Protein AF-A0A7J7IZM5-F1 (afdb_monomer)

pLDDT: mean 84.72, std 16.2, range [34.38, 98.75]

Sequence (316 aa):
MQIFRLFSFLLIIANLTQSYVTIYGSWEHVTYRLGGEKTKVIISASLGGTSKPPAVACRPARGCYNSTDMECIRKAGCSSPDDERYCKTNNKYEEVNTDLLASEFGERLTQKFGGDADYSPHIIICHLHKSKVNVDSDLANAAFGKERAAVAWREYHKFIDMAKAYSVGNNSNVLYIDLHGQSATEYSLVGVNLFTKGPSIIEKATLPDRLAQYSSIMQLHLDSGVPMEELVRGNTSIGGLMEPDFLMFPAPGRKLLEELSYPYHFSSYSLRRHSGWRVNGMKVSVANSIRANTVLMTQFADKLAEAVKFWVDNYL

Solvent-accessible surface area (backbone atoms only — not comparable to full-atom values): 16734 Å² total; per-residue (Å²): 140,84,84,82,80,81,81,78,81,78,79,78,79,75,82,71,78,82,82,70,58,67,49,69,36,77,93,59,35,17,42,32,35,58,39,24,91,68,22,45,42,38,40,31,14,52,37,17,21,78,46,76,57,82,89,44,65,61,51,61,66,38,23,12,23,34,72,88,80,74,37,71,44,45,46,77,80,63,54,88,84,30,37,48,86,76,25,72,48,86,59,79,77,67,17,57,44,23,46,56,45,51,51,49,25,37,53,34,33,13,48,75,58,77,58,39,62,40,47,20,38,24,39,39,37,32,36,37,16,54,38,34,28,33,54,57,37,58,66,52,75,16,16,38,83,35,64,65,27,42,49,41,40,51,44,48,54,47,48,52,52,50,49,48,53,59,38,42,70,70,80,38,49,30,42,36,38,42,36,35,39,34,71,90,51,84,51,22,38,55,14,54,43,62,82,58,96,69,80,55,76,80,74,42,95,67,53,60,55,86,51,31,83,39,30,20,42,28,52,41,34,69,72,47,68,52,51,44,42,37,61,54,30,18,70,83,3,60,21,25,58,37,40,90,83,40,61,43,33,42,18,60,95,54,68,82,56,84,79,63,85,58,98,74,75,41,60,52,45,51,50,65,71,67,26,45,92,50,22,26,20,38,35,41,30,39,14,42,80,35,49,75,29,72,69,50,33,50,54,50,20,42,48,50,19,51,36,49,49,50,44,52,75,69,40,89

Nearest PDB structures (foldseek):
  2bco-assembly2_B  TM=4.784E-01  e=1.960E-02  Vibrio parahaemolyticus
  1yw6-assembly1_A  TM=4.857E-01  e=2.081E-02  Escherichia coli
  2bco-assembly1_A  TM=4.834E-01  e=2.491E-02  Vibrio parahaemolyticus
  2ha7-assembly1_B  TM=3.295E-01  e=4.572E+00  Mus musculus
  3ujh-assembly1_B  TM=2.488E-01  e=7.840E+00  Toxoplasma gondii

Secondary structure (DSSP, 8-state):
---------------------EEE-GGGSEEEEPPPTT--EEEEESS---B--TTSPPPPSB-EEETTTTEEE--SS--TT-BTTT-B-------TTHHHHHHHHHHHHHHHTTT-GGGPPEEEEE-B-TTT--SSS-HHHHHTT-HHHHHHHHHHHHHHHHHHHHHHHTT--EEEEEEEEE-S-SSEEEE--B-SSSS-GGG-S---GGGGGGBTTHHHHHHH---HHHHHHSTTSHHHHHTTTS-EES-TT----TT-----SS--HHHHHH-BTTEEEEEEEEEHHHHT-HHHHHHHHHHHHHHHHHHHHHH-

Mean predicted aligned error: 8.17 Å

Foldseek 3Di:
DDDDDDDDDPPPPPPPVDDWDWDAFVVSQKIKTAAALQAQEAEEALAAAPDDDPLQDFQDQFFWQDPVVRDTQLAPDYDPPTDRPPGGDDLPWHQHLLLVLQVLLQCLLCVVVVVDRNHRYIYMYRNDRQRRARLLDPLCSGRNPGVVSSRSSVVRLVSLVVRCCSNVVVVAFHEYEHETAGAPDQAKEKAKDFQDPDAGPQPDPDQAQVSLCRILQVVLCVQLVDGPCCCHANCLHLQNLLVVPGHYPRYPPDRPDPVCVDSDDNDTSSSVVNGDDSYRYMYIYHYPVQSVDPVSSNVSSNSSSVSVVSCVVRRD

Structure (mmCIF, N/CA/C/O backbone):
data_AF-A0A7J7IZM5-F1
#
_entry.id   AF-A0A7J7IZM5-F1
#
loop_
_atom_site.group_PDB
_atom_site.id
_atom_site.type_symbol
_atom_site.label_atom_id
_atom_site.label_alt_id
_atom_site.label_comp_id
_atom_site.label_asym_id
_atom_site.label_entity_id
_atom_site.label_seq_id
_atom_site.pdbx_PDB_ins_code
_atom_site.Cartn_x
_atom_site.Cartn_y
_atom_site.Cartn_z
_atom_site.occupancy
_atom_site.B_iso_or_equiv
_atom_site.auth_seq_id
_atom_site.auth_comp_id
_atom_site.auth_asym_id
_atom_site.auth_atom_id
_atom_site.pdbx_PDB_model_num
ATOM 1 N N . MET A 1 1 ? 13.772 -26.872 62.247 1.00 37.75 1 MET A N 1
ATOM 2 C CA . MET A 1 1 ? 14.586 -26.513 61.067 1.00 37.75 1 MET A CA 1
ATOM 3 C C . MET A 1 1 ? 13.844 -27.008 59.826 1.00 37.75 1 MET A C 1
ATOM 5 O O . MET A 1 1 ? 13.990 -28.162 59.452 1.00 37.75 1 MET A O 1
ATOM 9 N N . GLN A 1 2 ? 12.925 -26.195 59.293 1.00 35.41 2 GLN A N 1
ATOM 10 C CA . GLN A 1 2 ? 12.124 -26.511 58.102 1.00 35.41 2 GLN A CA 1
ATOM 11 C C . GLN A 1 2 ? 12.835 -25.947 56.868 1.00 35.41 2 GLN A C 1
ATOM 13 O O . GLN A 1 2 ? 13.130 -24.757 56.817 1.00 35.41 2 GLN A O 1
ATOM 18 N N . ILE A 1 3 ? 13.131 -26.811 55.899 1.00 39.00 3 ILE A N 1
ATOM 19 C CA . ILE A 1 3 ? 13.751 -26.444 54.624 1.00 39.00 3 ILE A CA 1
ATOM 20 C C . ILE A 1 3 ? 12.627 -26.071 53.651 1.00 39.00 3 ILE A C 1
ATOM 22 O O . ILE A 1 3 ? 11.878 -26.936 53.200 1.00 39.00 3 ILE A O 1
ATOM 26 N N . PHE A 1 4 ? 12.505 -24.779 53.342 1.00 38.34 4 PHE A N 1
ATOM 27 C CA . PHE A 1 4 ? 11.670 -24.275 52.253 1.00 38.34 4 PHE A CA 1
ATOM 28 C C . PHE A 1 4 ? 12.289 -24.684 50.909 1.00 38.34 4 PHE A C 1
ATOM 30 O O . PHE A 1 4 ? 13.402 -24.274 50.580 1.00 38.34 4 PHE A O 1
ATOM 37 N N . ARG A 1 5 ? 11.571 -25.487 50.116 1.00 40.62 5 ARG A N 1
ATOM 38 C CA . ARG A 1 5 ? 11.893 -25.707 48.700 1.00 40.62 5 ARG A CA 1
ATOM 39 C C . ARG A 1 5 ? 11.345 -24.531 47.892 1.00 40.62 5 ARG A C 1
ATOM 41 O O . ARG A 1 5 ? 10.131 -24.387 47.774 1.00 40.62 5 ARG A O 1
ATOM 48 N N . LEU A 1 6 ? 12.236 -23.706 47.341 1.00 39.50 6 LEU A N 1
ATOM 49 C CA . LEU A 1 6 ? 11.887 -22.743 46.297 1.00 39.50 6 LEU A CA 1
ATOM 50 C C . LEU A 1 6 ? 11.440 -23.505 45.041 1.00 39.50 6 LEU A C 1
ATOM 52 O O . LEU A 1 6 ? 12.213 -24.269 44.465 1.00 39.50 6 LEU A O 1
ATOM 56 N N . PHE A 1 7 ? 10.204 -23.271 44.606 1.00 38.75 7 PHE A N 1
ATOM 57 C CA . PHE A 1 7 ? 9.780 -23.561 43.241 1.00 38.75 7 PHE A CA 1
ATOM 58 C C . PHE A 1 7 ? 10.314 -22.447 42.335 1.00 38.75 7 PHE A C 1
ATOM 60 O O . PHE A 1 7 ? 9.787 -21.336 42.329 1.00 38.75 7 PHE A O 1
ATOM 67 N N . SER A 1 8 ? 11.369 -22.738 41.575 1.00 37.62 8 SER A N 1
ATOM 68 C CA . SER A 1 8 ? 11.770 -21.900 40.446 1.00 37.62 8 SER A CA 1
ATOM 69 C C . SER A 1 8 ? 10.734 -22.051 39.335 1.00 37.62 8 SER A C 1
ATOM 71 O O . SER A 1 8 ? 10.655 -23.097 38.691 1.00 37.62 8 SER A O 1
ATOM 73 N N . PHE A 1 9 ? 9.943 -21.005 39.106 1.00 37.41 9 PHE A N 1
ATOM 74 C CA . PHE A 1 9 ? 9.204 -20.839 37.859 1.00 37.41 9 PHE A CA 1
ATOM 75 C C . PHE A 1 9 ? 10.223 -20.656 36.732 1.00 37.41 9 PHE A C 1
ATOM 77 O O . PHE A 1 9 ? 10.835 -19.598 36.593 1.00 37.41 9 PHE A O 1
ATOM 84 N N . LEU A 1 10 ? 10.434 -21.708 35.942 1.00 34.38 10 LEU A N 1
ATOM 85 C CA . LEU A 1 10 ? 11.113 -21.591 34.661 1.00 34.38 10 LEU A CA 1
ATOM 86 C C . LEU A 1 10 ? 10.147 -20.857 33.720 1.00 34.38 10 LEU A C 1
ATOM 88 O O . LEU A 1 10 ? 9.163 -21.433 33.258 1.00 34.38 10 LEU A O 1
ATOM 92 N N . LEU A 1 11 ? 10.396 -19.569 33.476 1.00 35.41 11 LEU A N 1
ATOM 93 C CA . LEU A 1 11 ? 9.746 -18.838 32.394 1.00 35.41 11 LEU A CA 1
ATOM 94 C C . LEU A 1 11 ? 10.232 -19.464 31.080 1.00 35.41 11 LEU A C 1
ATOM 96 O O . LEU A 1 11 ? 11.352 -19.214 30.634 1.00 35.41 11 LEU A O 1
ATOM 100 N N . ILE A 1 12 ? 9.412 -20.318 30.474 1.00 36.88 12 ILE A N 1
ATOM 101 C CA . ILE A 1 12 ? 9.625 -20.749 29.095 1.00 36.88 12 ILE A CA 1
ATOM 102 C C . ILE A 1 12 ? 9.245 -19.548 28.228 1.00 36.88 12 ILE A C 1
ATOM 104 O O . ILE A 1 12 ? 8.077 -19.353 27.900 1.00 36.88 12 ILE A O 1
ATOM 108 N N . ILE A 1 13 ? 10.225 -18.710 27.881 1.00 43.16 13 ILE A N 1
ATOM 109 C CA . ILE A 1 13 ? 10.077 -17.778 26.760 1.00 43.16 13 ILE A CA 1
ATOM 110 C C . ILE A 1 13 ? 10.101 -18.648 25.506 1.00 43.16 13 ILE A C 1
ATOM 112 O O . ILE A 1 13 ? 11.154 -18.932 24.935 1.00 43.16 13 ILE A O 1
ATOM 116 N N . ALA A 1 14 ? 8.929 -19.138 25.115 1.00 36.81 14 ALA A N 1
ATOM 117 C CA . ALA A 1 14 ? 8.736 -19.719 23.806 1.00 36.81 14 ALA A CA 1
ATOM 118 C C . ALA A 1 14 ? 8.808 -18.571 22.792 1.00 36.81 14 ALA A C 1
ATOM 120 O O . ALA A 1 14 ? 7.800 -17.961 22.455 1.00 36.81 14 ALA A O 1
ATOM 121 N N . ASN A 1 15 ? 10.013 -18.261 22.309 1.00 40.94 15 ASN A N 1
ATOM 122 C CA . ASN A 1 15 ? 10.168 -17.559 21.038 1.00 40.94 15 ASN A CA 1
ATOM 123 C C . ASN A 1 15 ? 9.744 -18.533 19.934 1.00 40.94 15 ASN A C 1
ATOM 125 O O . ASN A 1 15 ? 10.575 -19.144 19.260 1.00 40.94 15 ASN A O 1
ATOM 129 N N . LEU A 1 16 ? 8.433 -18.734 19.795 1.00 47.00 16 LEU A N 1
ATOM 130 C CA . LEU A 1 16 ? 7.859 -19.347 18.611 1.00 47.00 16 LEU A CA 1
ATOM 131 C C . LEU A 1 16 ? 8.134 -18.376 17.468 1.00 47.00 16 LEU A C 1
ATOM 133 O O . LEU A 1 16 ? 7.461 -17.360 17.323 1.00 47.00 16 LEU A O 1
ATOM 137 N N . THR A 1 17 ? 9.179 -18.650 16.690 1.00 53.31 17 THR A N 1
ATOM 138 C CA . THR A 1 17 ? 9.351 -17.976 15.403 1.00 53.31 17 THR A CA 1
ATOM 139 C C . THR A 1 17 ? 8.138 -18.330 14.553 1.00 53.31 17 THR A C 1
ATOM 141 O O . THR A 1 17 ? 7.930 -19.489 14.198 1.00 53.31 17 THR A O 1
ATOM 144 N N . GLN A 1 18 ? 7.271 -17.349 14.324 1.00 61.38 18 GLN A N 1
ATOM 145 C CA . GLN A 1 18 ? 6.055 -17.536 13.553 1.00 61.38 18 GLN A CA 1
ATOM 146 C C . GLN A 1 18 ? 6.440 -17.842 12.105 1.00 61.38 18 GLN A C 1
ATOM 148 O O . GLN A 1 18 ? 7.011 -17.006 11.407 1.00 61.38 18 GLN A O 1
ATOM 153 N N . SER A 1 19 ? 6.203 -19.078 11.665 1.00 69.19 19 SER A N 1
ATOM 154 C CA . SER A 1 19 ? 6.520 -19.503 10.306 1.00 69.19 19 SER A CA 1
ATOM 155 C C . SER A 1 19 ? 5.354 -19.161 9.386 1.00 69.19 19 SER A C 1
ATOM 157 O O . SER A 1 19 ? 4.310 -19.810 9.434 1.00 69.19 19 SER A O 1
ATOM 159 N N . TYR A 1 20 ? 5.531 -18.153 8.539 1.00 83.88 20 TYR A N 1
ATOM 160 C CA . TYR A 1 20 ? 4.561 -17.819 7.500 1.00 83.88 20 TYR A CA 1
ATOM 161 C C . TYR A 1 20 ? 4.783 -18.664 6.243 1.00 83.88 20 TYR A C 1
ATOM 163 O O . TYR A 1 20 ? 5.922 -18.898 5.829 1.00 83.88 20 TYR A O 1
ATOM 171 N N . VAL A 1 21 ? 3.698 -19.062 5.577 1.00 92.94 21 VAL A N 1
ATOM 172 C CA . VAL A 1 21 ? 3.788 -19.678 4.248 1.00 92.94 21 VAL A CA 1
ATOM 173 C C . VAL A 1 21 ? 4.107 -18.585 3.232 1.00 92.94 21 VAL A C 1
ATOM 175 O O . VAL A 1 21 ? 3.346 -17.631 3.082 1.00 92.94 21 VAL A O 1
ATOM 178 N N . THR A 1 22 ? 5.227 -18.722 2.521 1.00 95.75 22 THR A N 1
ATOM 179 C CA . THR A 1 22 ? 5.622 -17.786 1.459 1.00 95.75 22 THR A CA 1
ATOM 180 C C . THR A 1 22 ? 5.591 -18.481 0.106 1.00 95.75 22 THR A C 1
ATOM 182 O O . THR A 1 22 ? 6.228 -19.511 -0.098 1.00 95.75 22 THR A O 1
ATOM 185 N N . ILE A 1 23 ? 4.844 -17.899 -0.826 1.00 97.88 23 ILE A N 1
ATOM 186 C CA . ILE A 1 23 ? 4.798 -18.288 -2.229 1.00 97.88 23 ILE A CA 1
ATOM 187 C C . ILE A 1 23 ? 5.779 -17.394 -2.986 1.00 97.88 23 ILE A C 1
ATOM 189 O O . ILE A 1 23 ? 5.699 -16.165 -2.923 1.00 97.88 23 ILE A O 1
ATOM 193 N N . TYR A 1 24 ? 6.700 -18.014 -3.714 1.00 98.06 24 TYR A N 1
ATOM 194 C CA . TYR A 1 24 ? 7.713 -17.318 -4.499 1.00 98.06 24 TYR A CA 1
ATOM 195 C C . TYR A 1 24 ? 7.299 -17.281 -5.969 1.00 98.06 24 TYR A C 1
ATOM 197 O O . TYR A 1 24 ? 6.915 -18.298 -6.547 1.00 98.06 24 TYR A O 1
ATOM 205 N N . GLY A 1 25 ? 7.370 -16.094 -6.568 1.00 97.69 25 GLY A N 1
ATOM 206 C CA . GLY A 1 25 ? 7.312 -15.931 -8.015 1.00 97.69 25 GLY A CA 1
ATOM 207 C C . GLY A 1 25 ? 8.596 -16.419 -8.688 1.00 97.69 25 GLY A C 1
ATOM 208 O O . GLY A 1 25 ? 9.578 -16.794 -8.038 1.00 97.69 25 GLY A O 1
ATOM 209 N N . SER A 1 26 ? 8.610 -16.380 -10.013 1.00 97.69 26 SER A N 1
ATOM 210 C CA . SER A 1 26 ? 9.755 -16.767 -10.826 1.00 97.69 26 SER A CA 1
ATOM 211 C C . SER A 1 26 ? 10.996 -15.958 -10.444 1.00 97.69 26 SER A C 1
ATOM 213 O O . SER A 1 26 ? 10.960 -14.728 -10.356 1.00 97.69 26 SER A O 1
ATOM 215 N N . TRP A 1 27 ? 12.113 -16.664 -10.230 1.00 96.75 27 TRP A N 1
ATOM 216 C CA . TRP A 1 27 ? 13.393 -16.086 -9.791 1.00 96.75 27 TRP A CA 1
ATOM 217 C C . TRP A 1 27 ? 13.294 -15.243 -8.509 1.00 96.75 27 TRP A C 1
ATOM 219 O O . TRP A 1 27 ? 14.111 -14.341 -8.309 1.00 96.75 27 TRP A O 1
ATOM 229 N N . GLU A 1 28 ? 12.270 -15.491 -7.684 1.00 96.38 28 GLU A N 1
ATOM 230 C CA . GLU A 1 28 ? 12.024 -14.792 -6.417 1.00 96.38 28 GLU A CA 1
ATOM 231 C C . GLU A 1 28 ? 11.885 -13.268 -6.584 1.00 96.38 28 GLU A C 1
ATOM 233 O O . GLU A 1 28 ? 12.095 -12.486 -5.661 1.00 96.38 28 GLU A O 1
ATOM 238 N N . HIS A 1 29 ? 11.519 -12.812 -7.7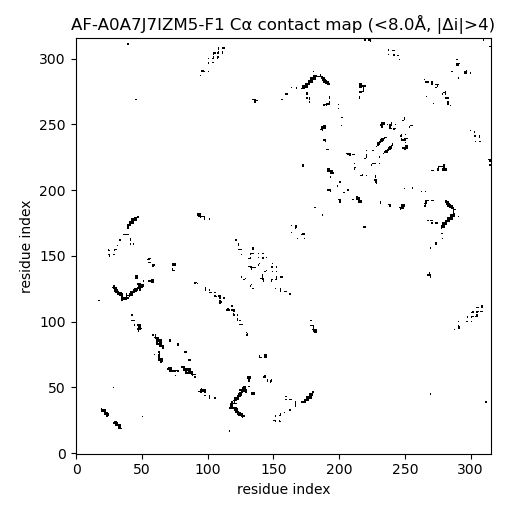85 1.00 96.75 29 HIS A N 1
ATOM 239 C CA . HIS A 1 29 ? 11.338 -11.388 -8.074 1.00 96.75 29 HIS A CA 1
ATOM 240 C C . HIS A 1 29 ? 10.154 -10.781 -7.323 1.00 96.75 29 HIS A C 1
ATOM 242 O O . HIS A 1 29 ? 10.118 -9.572 -7.087 1.00 96.75 29 HIS A O 1
ATOM 248 N N . VAL A 1 30 ? 9.197 -11.629 -6.957 1.00 98.25 30 VAL A N 1
ATOM 249 C CA . VAL A 1 30 ? 8.006 -11.288 -6.198 1.00 98.25 30 VAL A CA 1
ATOM 250 C C . VAL A 1 30 ? 7.791 -12.362 -5.142 1.00 98.25 30 VAL A C 1
ATOM 252 O O . VAL A 1 30 ? 7.913 -13.550 -5.439 1.00 98.25 30 VAL A O 1
ATOM 255 N N . THR A 1 31 ? 7.427 -11.959 -3.932 1.00 98.06 31 THR A N 1
ATOM 256 C CA . THR A 1 31 ? 7.003 -12.883 -2.874 1.00 98.06 31 THR A CA 1
ATOM 257 C C . THR A 1 31 ? 5.599 -12.561 -2.412 1.00 98.06 31 THR A C 1
ATOM 259 O O . THR A 1 31 ? 5.212 -11.394 -2.352 1.00 98.06 31 THR A O 1
ATOM 262 N N . TYR A 1 32 ? 4.872 -13.598 -2.024 1.00 98.38 32 TYR A N 1
ATOM 263 C CA . TYR A 1 32 ? 3.587 -13.496 -1.362 1.00 98.38 32 TYR A CA 1
ATOM 264 C C . TYR A 1 32 ? 3.610 -14.291 -0.064 1.00 98.38 32 TYR A C 1
ATOM 266 O O . TYR A 1 32 ? 3.611 -15.519 -0.071 1.00 98.38 32 TYR A O 1
ATOM 274 N N . ARG A 1 33 ? 3.613 -13.573 1.055 1.00 97.38 33 ARG A N 1
ATOM 275 C CA . ARG A 1 33 ? 3.388 -14.129 2.380 1.00 97.38 33 ARG A CA 1
ATOM 276 C C . ARG A 1 33 ? 1.891 -14.290 2.607 1.00 97.38 33 ARG A C 1
ATOM 278 O O . ARG A 1 33 ? 1.158 -13.298 2.609 1.00 97.38 33 ARG A O 1
ATOM 285 N N . LEU A 1 34 ? 1.448 -15.531 2.759 1.00 96.19 34 LEU A N 1
ATOM 286 C CA . LEU A 1 34 ? 0.058 -15.861 3.039 1.00 96.19 34 LEU A CA 1
ATOM 287 C C . LEU A 1 34 ? -0.306 -15.359 4.444 1.00 96.19 34 LEU A C 1
ATOM 289 O O . LEU A 1 34 ? 0.418 -15.638 5.399 1.00 96.19 34 LEU A O 1
ATOM 293 N N . GLY A 1 35 ? -1.399 -14.603 4.537 1.00 95.25 35 GLY A N 1
ATOM 294 C CA . GLY A 1 35 ? -1.997 -14.180 5.798 1.00 95.25 35 GLY A CA 1
ATOM 295 C C . GLY A 1 35 ? -2.857 -15.278 6.418 1.00 95.25 35 GLY A C 1
ATOM 296 O O . GLY A 1 35 ? -3.142 -16.294 5.781 1.00 95.25 35 GLY A O 1
ATOM 297 N N . GLY A 1 36 ? -3.255 -15.067 7.667 1.00 92.81 36 GLY A N 1
ATOM 298 C CA . GLY A 1 36 ? -4.087 -16.002 8.416 1.00 92.81 36 GLY A CA 1
ATOM 299 C C . GLY A 1 36 ? -5.560 -15.995 7.998 1.00 92.81 36 GLY A C 1
ATOM 300 O O . GLY A 1 36 ? -6.040 -15.070 7.345 1.00 92.81 36 GLY A O 1
ATOM 301 N N . GLU A 1 37 ? -6.304 -17.023 8.409 1.00 90.94 37 GLU A N 1
ATOM 302 C CA . GLU A 1 37 ? -7.698 -17.252 7.990 1.00 90.94 37 GLU A CA 1
ATOM 303 C C . GLU A 1 37 ? -8.676 -16.132 8.386 1.00 90.94 37 GLU A C 1
ATOM 305 O O . GLU A 1 37 ? -9.689 -15.921 7.712 1.00 90.94 37 GLU A O 1
ATOM 310 N N . LYS A 1 38 ? -8.380 -15.403 9.466 1.00 90.81 38 LYS A N 1
ATOM 311 C CA . LYS A 1 38 ? -9.217 -14.321 10.007 1.00 90.81 38 LYS A CA 1
ATOM 312 C C . LYS A 1 38 ? -8.782 -12.936 9.536 1.00 90.81 38 LYS A C 1
ATOM 314 O O . LYS A 1 38 ? -9.426 -11.947 9.894 1.00 90.81 38 LYS A O 1
ATOM 319 N N . THR A 1 39 ? -7.697 -12.824 8.769 1.00 92.94 39 THR A N 1
ATOM 320 C CA . THR A 1 39 ? -7.196 -11.512 8.373 1.00 92.94 39 THR A CA 1
ATOM 321 C C . THR A 1 39 ? -8.151 -10.814 7.410 1.00 92.94 39 THR A C 1
ATOM 323 O O . THR A 1 39 ? -8.676 -11.401 6.462 1.00 92.94 39 THR A O 1
ATOM 326 N N . LYS A 1 40 ? -8.339 -9.513 7.631 1.00 94.94 40 LYS A N 1
ATOM 327 C CA . LYS A 1 40 ? -9.059 -8.613 6.721 1.00 94.94 40 LYS A CA 1
ATOM 328 C C . LYS A 1 40 ? -8.109 -7.663 5.993 1.00 94.94 40 LYS A C 1
ATOM 330 O O . LYS A 1 40 ? -8.572 -6.691 5.407 1.00 94.94 40 LYS A O 1
ATOM 335 N N . VAL A 1 41 ? -6.794 -7.890 6.052 1.00 97.62 41 VAL A N 1
ATOM 336 C CA . VAL A 1 41 ? -5.796 -6.927 5.568 1.00 97.62 41 VAL A CA 1
ATOM 337 C C . VAL A 1 41 ? -4.867 -7.559 4.536 1.00 97.62 41 VAL A C 1
ATOM 339 O O . VAL A 1 41 ? -4.257 -8.605 4.758 1.00 97.62 41 VAL A O 1
ATOM 342 N N . ILE A 1 42 ? -4.737 -6.877 3.399 1.00 98.25 42 ILE A N 1
ATOM 343 C CA . ILE A 1 42 ? -3.774 -7.175 2.343 1.00 98.25 42 ILE A CA 1
ATOM 344 C C . ILE A 1 42 ? -2.826 -5.987 2.233 1.00 98.25 42 ILE A C 1
ATOM 346 O O . ILE A 1 42 ? -3.253 -4.864 1.981 1.00 98.25 42 ILE A O 1
ATOM 350 N N . ILE A 1 43 ? -1.534 -6.249 2.376 1.00 98.50 43 ILE A N 1
ATOM 351 C CA . ILE A 1 43 ? -0.458 -5.276 2.237 1.00 98.50 43 ILE A CA 1
ATOM 352 C C . ILE A 1 43 ? 0.281 -5.578 0.938 1.00 98.50 43 ILE A C 1
ATOM 354 O O . ILE A 1 43 ? 0.633 -6.726 0.660 1.00 98.50 43 ILE A O 1
ATOM 358 N N . SER A 1 44 ? 0.572 -4.550 0.149 1.00 98.06 44 SER A N 1
ATOM 359 C CA . SER A 1 44 ? 1.501 -4.692 -0.965 1.00 98.06 44 SER A CA 1
ATOM 360 C C . SER A 1 44 ? 2.566 -3.611 -0.974 1.00 98.06 44 SER A C 1
ATOM 362 O O . SER A 1 44 ? 2.250 -2.446 -0.785 1.00 98.06 44 SER A O 1
ATOM 364 N N . ALA A 1 45 ? 3.804 -3.986 -1.282 1.00 96.69 45 ALA A N 1
ATOM 365 C CA . ALA A 1 45 ? 4.878 -3.064 -1.635 1.00 96.69 45 ALA A CA 1
ATOM 366 C C . ALA A 1 45 ? 5.162 -3.220 -3.131 1.00 96.69 45 ALA A C 1
ATOM 368 O O . ALA A 1 45 ? 5.854 -4.148 -3.566 1.00 96.69 45 ALA A O 1
ATOM 369 N N . SER A 1 46 ? 4.546 -2.355 -3.937 1.00 91.62 46 SER A N 1
ATOM 370 C CA . SER A 1 46 ? 4.726 -2.350 -5.397 1.00 91.62 46 SER A CA 1
ATOM 371 C C . SER A 1 46 ? 6.106 -1.842 -5.801 1.00 91.62 46 SER A C 1
ATOM 373 O O . SER A 1 46 ? 6.647 -2.241 -6.830 1.00 91.62 46 SER A O 1
ATOM 375 N N . LEU A 1 47 ? 6.691 -0.966 -4.991 1.00 87.12 47 LEU A N 1
ATOM 376 C CA . LEU A 1 47 ? 7.960 -0.308 -5.242 1.00 87.12 47 LEU A CA 1
ATOM 377 C C . LEU A 1 47 ? 8.792 -0.312 -3.956 1.00 87.12 47 LEU A C 1
ATOM 379 O O . LEU A 1 47 ? 8.245 -0.285 -2.861 1.00 87.12 47 LEU A O 1
ATOM 383 N N . GLY A 1 48 ? 10.116 -0.376 -4.095 1.00 84.62 48 GLY A N 1
ATOM 384 C CA . GLY A 1 48 ? 11.060 -0.349 -2.969 1.00 84.62 48 GLY A CA 1
ATOM 385 C C . GLY A 1 48 ? 12.100 -1.459 -2.972 1.00 84.62 48 GLY A C 1
ATOM 386 O O . GLY A 1 48 ? 13.145 -1.301 -2.346 1.00 84.62 48 GLY A O 1
ATOM 387 N N . GLY A 1 49 ? 11.877 -2.502 -3.774 1.00 88.38 49 GLY A N 1
ATOM 388 C CA . GLY A 1 49 ? 12.882 -3.519 -4.039 1.00 88.38 49 GLY A CA 1
ATOM 389 C C . GLY A 1 49 ? 14.184 -2.932 -4.595 1.00 88.38 49 GLY A C 1
ATOM 390 O O . GLY A 1 49 ? 14.196 -1.962 -5.359 1.00 88.38 49 GLY A O 1
ATOM 391 N N . THR A 1 50 ? 15.310 -3.532 -4.222 1.00 90.56 50 THR A N 1
ATOM 392 C CA . THR A 1 50 ? 16.655 -3.085 -4.626 1.00 90.56 50 THR A CA 1
ATOM 393 C C . THR A 1 50 ? 17.296 -4.001 -5.671 1.00 90.56 50 THR A C 1
ATOM 395 O O . THR A 1 50 ? 18.311 -3.643 -6.277 1.00 90.56 50 THR A O 1
ATOM 398 N N . SER A 1 51 ? 16.681 -5.156 -5.954 1.00 92.94 51 SER A N 1
ATOM 399 C CA . SER A 1 51 ? 17.257 -6.198 -6.799 1.00 92.94 51 SER A CA 1
ATOM 400 C C . SER A 1 51 ? 17.384 -5.751 -8.257 1.00 92.94 51 SER A C 1
ATOM 402 O O . SER A 1 51 ? 16.424 -5.309 -8.900 1.00 92.94 51 SER A O 1
ATOM 404 N N . LYS A 1 52 ? 18.597 -5.868 -8.809 1.00 93.44 52 LYS A N 1
ATOM 405 C CA . LYS A 1 52 ? 18.925 -5.500 -10.197 1.00 93.44 52 LYS A CA 1
ATOM 406 C C . LYS A 1 52 ? 19.586 -6.661 -10.961 1.00 93.44 52 LYS A C 1
ATOM 408 O O . LYS A 1 52 ? 20.642 -6.447 -11.557 1.00 93.44 52 LYS A O 1
ATOM 413 N N . PRO A 1 53 ? 18.973 -7.858 -11.029 1.00 95.06 53 PRO A N 1
ATOM 414 C CA . PRO A 1 53 ? 19.592 -9.015 -11.668 1.00 95.06 53 PRO A CA 1
ATOM 415 C C . PRO A 1 53 ? 19.928 -8.700 -13.137 1.00 95.06 53 PRO A C 1
ATOM 417 O O . PRO A 1 53 ? 19.091 -8.107 -13.834 1.00 95.06 53 PRO A O 1
ATOM 420 N N . PRO A 1 54 ? 21.123 -9.071 -13.639 1.00 92.06 54 PRO A N 1
ATOM 421 C CA . PRO A 1 54 ? 21.518 -8.803 -15.025 1.00 92.06 54 PRO A CA 1
ATOM 422 C C . PRO A 1 54 ? 20.533 -9.375 -16.048 1.00 92.06 54 PRO A C 1
ATOM 424 O O . PRO A 1 54 ? 20.275 -8.763 -17.080 1.00 92.06 54 PRO A O 1
ATOM 427 N N . ALA A 1 55 ? 19.922 -10.514 -15.719 1.00 92.38 55 ALA A N 1
ATOM 428 C CA . ALA A 1 55 ? 18.999 -11.216 -16.597 1.00 92.38 55 ALA A CA 1
ATOM 429 C C . ALA A 1 55 ? 17.627 -10.530 -16.761 1.00 92.38 55 ALA A C 1
ATOM 431 O O . ALA A 1 55 ? 16.881 -10.868 -17.678 1.00 92.38 55 ALA A O 1
ATOM 432 N N . VAL A 1 56 ? 17.289 -9.552 -15.912 1.00 92.12 56 VAL A N 1
ATOM 433 C CA . VAL A 1 56 ? 16.139 -8.665 -16.125 1.00 92.12 56 VAL A CA 1
ATOM 434 C C . VAL A 1 56 ? 16.674 -7.355 -16.684 1.00 92.12 56 VAL A C 1
ATOM 436 O O . VAL A 1 56 ? 17.355 -6.600 -15.990 1.00 92.12 56 VAL A O 1
ATOM 439 N N . ALA A 1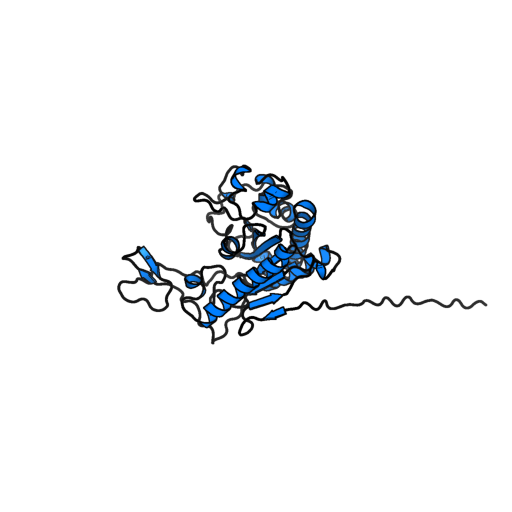 57 ? 16.408 -7.064 -17.953 1.00 88.25 57 ALA A N 1
ATOM 440 C CA . ALA A 1 57 ? 16.918 -5.843 -18.567 1.00 88.25 57 ALA A CA 1
ATOM 441 C C . ALA A 1 57 ? 16.230 -4.594 -17.977 1.00 88.25 57 ALA A C 1
ATOM 443 O O . ALA A 1 57 ? 15.022 -4.580 -17.763 1.00 88.25 57 ALA A O 1
ATOM 444 N N . CYS A 1 58 ? 16.984 -3.515 -17.746 1.00 86.19 58 CYS A N 1
ATOM 445 C CA . CYS A 1 58 ? 16.434 -2.271 -17.194 1.00 86.19 58 CYS A CA 1
ATOM 446 C C . CYS A 1 58 ? 15.461 -1.606 -18.169 1.00 86.19 58 CYS A C 1
ATOM 448 O O . CYS A 1 58 ? 15.798 -1.471 -19.343 1.00 86.19 58 CYS A O 1
ATOM 450 N N . ARG A 1 59 ? 14.299 -1.139 -17.712 1.00 86.50 59 ARG A N 1
ATOM 451 C CA . ARG A 1 59 ? 13.416 -0.239 -18.463 1.00 86.50 59 ARG A CA 1
ATOM 452 C C . ARG A 1 59 ? 14.240 0.906 -19.069 1.00 86.50 59 ARG A C 1
ATOM 454 O O . ARG A 1 59 ? 15.116 1.447 -18.384 1.00 86.50 59 ARG A O 1
ATOM 461 N N . PRO A 1 60 ? 14.010 1.252 -20.344 1.00 77.25 60 PRO A N 1
ATOM 462 C CA . PRO A 1 60 ? 14.711 2.366 -20.962 1.00 77.25 60 PRO A CA 1
ATOM 463 C C . PRO A 1 60 ? 14.383 3.661 -20.210 1.00 77.25 60 PRO A C 1
ATOM 465 O O . PRO A 1 60 ? 13.329 3.774 -19.590 1.00 77.25 60 PRO A O 1
ATOM 468 N N . ALA A 1 61 ? 15.281 4.648 -20.256 1.00 71.31 61 ALA A N 1
ATOM 469 C CA . ALA A 1 61 ? 15.036 5.959 -19.646 1.00 71.31 61 ALA A CA 1
ATOM 470 C C . ALA A 1 61 ? 13.892 6.725 -20.343 1.00 71.31 61 ALA A C 1
ATOM 472 O O . ALA A 1 61 ? 13.311 7.644 -19.757 1.00 71.31 61 ALA A O 1
ATOM 473 N N . ARG A 1 62 ? 13.558 6.334 -21.577 1.00 73.25 62 ARG A N 1
ATOM 474 C CA . ARG A 1 62 ? 12.556 6.947 -22.450 1.00 73.25 62 ARG A CA 1
ATOM 475 C C . ARG A 1 62 ? 11.762 5.862 -23.191 1.00 73.25 62 ARG A C 1
ATOM 477 O O . ARG A 1 62 ? 12.313 4.807 -23.492 1.00 73.25 62 ARG A O 1
ATOM 484 N N . GLY A 1 63 ? 10.481 6.110 -23.447 1.00 74.50 63 GLY A N 1
ATOM 485 C CA . GLY A 1 63 ? 9.683 5.411 -24.459 1.00 74.50 63 GLY A CA 1
ATOM 486 C C . GLY A 1 63 ? 9.697 6.168 -25.790 1.00 74.50 63 GLY A C 1
ATOM 487 O O . GLY A 1 63 ? 10.422 7.146 -25.931 1.00 74.50 63 GLY A O 1
ATOM 488 N N . CYS A 1 64 ? 8.861 5.749 -26.730 1.00 75.81 64 CYS A N 1
ATOM 489 C CA . CYS A 1 64 ? 8.772 6.278 -28.087 1.00 75.81 64 CYS A CA 1
ATOM 490 C C . CYS A 1 64 ? 7.457 7.034 -28.274 1.00 75.81 64 CYS A C 1
ATOM 492 O O . CYS A 1 64 ? 6.399 6.463 -28.059 1.00 75.81 64 CYS A O 1
ATOM 494 N N . TYR A 1 65 ? 7.489 8.310 -28.639 1.00 78.50 65 TYR A N 1
ATOM 495 C CA . TYR A 1 65 ? 6.281 9.091 -28.899 1.00 78.50 65 TYR A CA 1
ATOM 496 C C . TYR A 1 65 ? 5.868 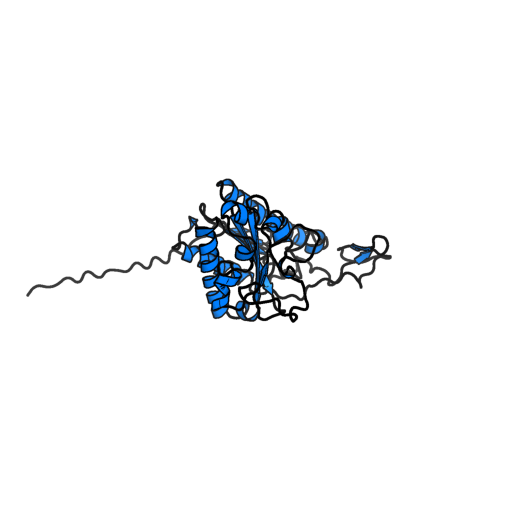8.956 -30.358 1.00 78.50 65 TYR A C 1
ATOM 498 O O . TYR A 1 65 ? 6.600 9.402 -31.237 1.00 78.50 65 TYR A O 1
ATOM 506 N N . ASN A 1 66 ? 4.706 8.368 -30.610 1.00 78.50 66 ASN A N 1
ATOM 507 C CA . ASN A 1 66 ? 4.094 8.337 -31.926 1.00 78.50 66 ASN A CA 1
ATOM 508 C C . ASN A 1 66 ? 3.342 9.653 -32.144 1.00 78.50 66 ASN A C 1
ATOM 510 O O . ASN A 1 66 ? 2.332 9.930 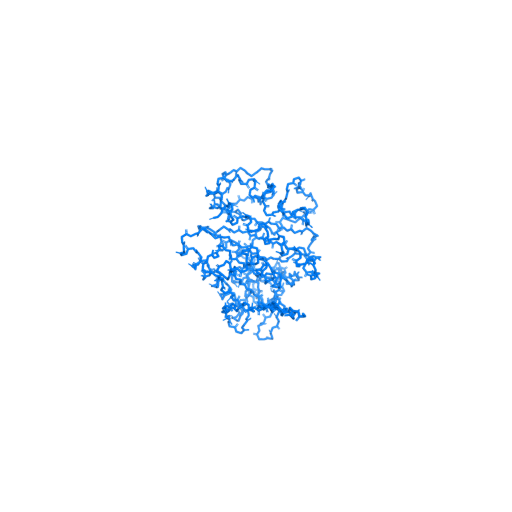-31.498 1.00 78.50 66 ASN A O 1
ATOM 514 N N . SER A 1 67 ? 3.859 10.468 -33.060 1.00 74.06 67 SER A N 1
ATOM 515 C CA . SER A 1 67 ? 3.305 11.779 -33.405 1.00 74.06 67 SER A CA 1
ATOM 516 C C . SER A 1 67 ? 2.000 11.708 -34.203 1.00 74.06 67 SER A C 1
ATOM 518 O O . SER A 1 67 ? 1.264 12.691 -34.220 1.00 74.06 67 SER A O 1
ATOM 520 N N . THR A 1 68 ? 1.694 10.565 -34.823 1.00 79.50 68 THR A N 1
ATOM 521 C CA . THR A 1 68 ? 0.456 10.339 -35.588 1.00 79.50 68 THR A CA 1
ATOM 522 C C . THR A 1 68 ? -0.730 10.160 -34.647 1.00 79.50 68 THR A C 1
ATOM 524 O O . THR A 1 68 ? -1.748 10.828 -34.796 1.00 79.50 68 THR A O 1
ATOM 527 N N . ASP A 1 69 ? -0.560 9.312 -33.631 1.00 78.25 69 ASP A N 1
ATOM 528 C CA . ASP A 1 69 ? -1.608 8.987 -32.653 1.00 78.25 69 ASP A CA 1
ATOM 529 C C . ASP A 1 69 ? -1.532 9.866 -31.391 1.00 78.25 69 ASP A C 1
ATOM 531 O O . ASP A 1 69 ? -2.352 9.752 -30.482 1.00 78.25 69 ASP A O 1
ATOM 535 N N . MET A 1 70 ? -0.531 10.753 -31.331 1.00 75.12 70 MET A N 1
ATOM 536 C CA . MET A 1 70 ? -0.184 11.573 -30.166 1.00 75.12 70 MET A CA 1
ATOM 537 C C . MET A 1 70 ? 0.026 10.745 -28.884 1.00 75.12 70 MET A C 1
ATOM 539 O O . MET A 1 70 ? -0.244 11.217 -27.776 1.00 75.12 70 MET A O 1
ATOM 543 N N . GLU A 1 71 ? 0.540 9.520 -29.019 1.00 75.19 71 GLU A N 1
ATOM 544 C CA . GLU A 1 71 ? 0.627 8.536 -27.938 1.00 75.19 71 GLU A CA 1
ATOM 545 C C . GLU A 1 71 ? 2.075 8.131 -27.624 1.00 75.19 71 GLU A C 1
ATOM 547 O O . GLU A 1 71 ? 2.930 7.999 -28.498 1.00 75.19 71 GLU A O 1
ATOM 552 N N . CYS A 1 72 ? 2.367 7.875 -26.347 1.00 69.75 72 CYS A N 1
ATOM 553 C CA . CYS A 1 72 ? 3.629 7.267 -25.938 1.00 69.75 72 CYS A CA 1
ATOM 554 C C . CYS A 1 72 ? 3.612 5.737 -26.075 1.00 69.75 72 CYS A C 1
ATOM 556 O O . CYS A 1 72 ? 3.150 5.042 -25.174 1.00 69.75 72 CYS A O 1
ATOM 558 N N . ILE A 1 73 ? 4.252 5.211 -27.116 1.00 72.19 73 ILE A N 1
ATOM 559 C CA . ILE A 1 73 ? 4.556 3.790 -27.307 1.00 72.19 73 ILE A CA 1
ATOM 560 C C . ILE A 1 73 ? 5.722 3.359 -26.406 1.00 72.19 73 ILE A C 1
ATOM 562 O O . ILE A 1 73 ? 6.856 3.830 -26.498 1.00 72.19 73 ILE A O 1
ATOM 566 N N . ARG A 1 74 ? 5.474 2.393 -25.522 1.00 69.62 74 ARG A N 1
ATOM 567 C CA . ARG A 1 74 ? 6.423 1.968 -24.478 1.00 69.62 74 ARG A CA 1
ATOM 568 C C . ARG A 1 74 ? 7.199 0.720 -24.894 1.00 69.62 74 ARG A C 1
ATOM 570 O O . ARG A 1 74 ? 7.134 -0.321 -24.248 1.00 69.62 74 ARG A O 1
ATOM 577 N N . LYS A 1 75 ? 7.950 0.847 -25.990 1.00 68.88 75 LYS A N 1
ATOM 578 C CA . LYS A 1 75 ? 8.874 -0.170 -26.520 1.00 68.88 75 LYS A CA 1
ATOM 579 C C . LYS A 1 75 ? 10.325 0.309 -26.427 1.00 68.88 75 LYS A C 1
ATOM 581 O O . LYS A 1 75 ? 10.583 1.506 -26.319 1.00 68.88 75 LYS A O 1
ATOM 586 N N . ALA A 1 76 ? 11.271 -0.625 -26.439 1.00 62.56 76 ALA A N 1
ATOM 587 C CA . ALA A 1 76 ? 12.689 -0.300 -26.569 1.00 62.56 76 ALA A CA 1
ATOM 588 C C . ALA A 1 76 ? 13.046 -0.085 -28.050 1.00 62.56 76 ALA A C 1
ATOM 590 O O . ALA A 1 76 ? 12.644 -0.890 -28.883 1.00 62.56 76 ALA A O 1
ATOM 591 N N . GLY A 1 77 ? 13.821 0.963 -28.350 1.00 66.56 77 GLY A N 1
ATOM 592 C CA . GLY A 1 77 ? 14.237 1.305 -29.715 1.00 66.56 77 GLY A CA 1
ATOM 593 C C . GLY A 1 77 ? 13.131 2.014 -30.495 1.00 66.56 77 GLY A C 1
ATOM 594 O O . GLY A 1 77 ? 12.186 1.386 -30.969 1.00 66.56 77 GLY A O 1
ATOM 595 N N . CYS A 1 78 ? 13.242 3.336 -30.621 1.00 68.94 78 CYS A N 1
ATOM 596 C CA . CYS A 1 78 ? 12.316 4.124 -31.427 1.00 68.94 78 CYS A CA 1
ATOM 597 C C . CYS A 1 78 ? 12.743 4.076 -32.892 1.00 68.94 78 CYS A C 1
ATOM 599 O O . CYS A 1 78 ? 13.933 4.113 -33.205 1.00 68.94 78 CYS A O 1
ATOM 601 N N . SER A 1 79 ? 11.772 3.962 -33.788 1.00 72.06 79 SER A N 1
ATOM 602 C CA . SER A 1 79 ? 11.989 4.011 -35.232 1.00 72.06 79 SER A CA 1
ATOM 603 C C . SER A 1 79 ? 11.172 5.165 -35.777 1.00 72.06 79 SER A C 1
ATOM 605 O O . SER A 1 79 ? 10.066 5.389 -35.297 1.00 72.06 79 SER A O 1
ATOM 607 N N . SER A 1 80 ? 11.704 5.893 -36.760 1.00 64.50 80 SER A N 1
ATOM 608 C CA . SER A 1 80 ? 10.968 6.989 -37.401 1.00 64.50 80 SER A CA 1
ATOM 609 C C . SER A 1 80 ? 9.569 6.510 -37.838 1.00 64.50 80 SER A C 1
ATOM 611 O O . SER A 1 80 ? 9.484 5.420 -38.413 1.00 64.50 80 SER A O 1
ATOM 613 N N . PRO A 1 81 ? 8.485 7.261 -37.551 1.00 66.12 81 PRO A N 1
ATOM 614 C CA . PRO A 1 81 ? 8.446 8.651 -37.072 1.00 66.12 81 PRO A CA 1
ATOM 615 C C . PRO A 1 81 ? 8.455 8.838 -35.538 1.00 66.12 81 PRO A C 1
ATOM 617 O O . PRO A 1 81 ? 8.255 9.959 -35.074 1.00 66.12 81 PRO A O 1
ATOM 620 N N . ASP A 1 82 ? 8.684 7.785 -34.747 1.00 71.69 82 ASP A N 1
ATOM 621 C CA . ASP A 1 82 ? 8.608 7.850 -33.284 1.00 71.69 82 ASP A CA 1
ATOM 622 C C . ASP A 1 82 ? 9.743 8.696 -32.654 1.00 71.69 82 ASP A C 1
ATOM 624 O O . ASP A 1 82 ? 10.918 8.519 -32.987 1.00 71.69 82 ASP A O 1
ATOM 628 N N . ASP A 1 83 ? 9.421 9.553 -31.675 1.00 68.25 83 ASP A N 1
ATOM 629 C CA . ASP A 1 83 ? 10.373 10.448 -30.991 1.00 68.25 83 ASP A CA 1
ATOM 630 C C . ASP A 1 83 ? 10.592 10.066 -29.514 1.00 68.25 83 ASP A C 1
ATOM 632 O O . ASP A 1 83 ? 9.676 10.062 -28.691 1.00 68.25 83 ASP A O 1
ATOM 636 N N . GLU A 1 84 ? 11.833 9.777 -29.133 1.00 69.81 84 GLU A N 1
ATOM 637 C CA . GLU A 1 84 ? 12.182 9.400 -27.759 1.00 69.81 84 GLU A CA 1
ATOM 638 C C . GLU A 1 84 ? 12.148 10.559 -26.739 1.00 69.81 84 GLU A C 1
ATOM 640 O O . GLU A 1 84 ? 12.115 10.325 -25.528 1.00 69.81 84 GLU A O 1
ATOM 645 N N . ARG A 1 85 ? 12.155 11.826 -27.174 1.00 68.75 85 ARG A N 1
ATOM 646 C CA . ARG A 1 85 ? 12.301 12.997 -26.287 1.00 68.75 85 ARG A CA 1
ATOM 647 C C . ARG A 1 85 ? 11.099 13.226 -25.373 1.00 68.75 85 ARG A C 1
ATOM 649 O O . ARG A 1 85 ? 11.269 13.761 -24.273 1.00 68.75 85 ARG A O 1
ATOM 656 N N . TYR A 1 86 ? 9.905 12.825 -25.806 1.00 65.62 86 TYR A N 1
ATOM 657 C CA . TYR A 1 86 ? 8.652 13.184 -25.136 1.00 65.62 86 TYR A CA 1
ATOM 658 C C . TYR A 1 86 ? 8.230 12.177 -24.055 1.00 65.62 86 TYR A C 1
ATOM 660 O O . TYR A 1 86 ? 7.676 12.565 -23.027 1.00 65.62 86 TYR A O 1
ATOM 668 N N . CYS A 1 87 ? 8.559 10.893 -24.209 1.00 70.19 87 CYS A N 1
ATOM 669 C CA . CYS A 1 87 ? 8.086 9.836 -23.309 1.00 70.19 87 CYS A CA 1
ATOM 670 C C . CYS A 1 87 ? 9.093 9.513 -22.201 1.00 70.19 87 CYS A C 1
ATOM 672 O O . CYS A 1 87 ? 9.665 8.425 -22.160 1.00 70.19 87 CYS A O 1
ATOM 674 N N . LYS A 1 88 ? 9.328 10.443 -21.272 1.00 69.88 88 LYS A N 1
ATOM 675 C CA . LYS A 1 88 ? 10.253 10.215 -20.146 1.00 69.88 88 LYS A CA 1
ATOM 676 C C . LYS A 1 88 ? 9.745 9.115 -19.206 1.00 69.88 88 LYS A C 1
ATOM 678 O O . LYS A 1 88 ? 8.565 9.065 -18.862 1.00 69.88 88 LYS A O 1
ATOM 683 N N . THR A 1 89 ? 10.657 8.270 -18.729 1.00 68.94 89 THR A N 1
ATOM 684 C CA . THR A 1 89 ? 10.388 7.333 -17.628 1.00 68.94 89 THR A CA 1
ATOM 685 C C . THR A 1 89 ? 11.022 7.845 -16.342 1.00 68.94 89 THR A C 1
ATOM 687 O O . THR A 1 89 ? 12.161 8.318 -16.332 1.00 68.94 89 THR A O 1
ATOM 690 N N . ASN A 1 90 ? 10.291 7.751 -15.235 1.00 67.00 90 ASN A N 1
ATOM 691 C CA . ASN A 1 90 ? 10.840 8.071 -13.928 1.00 67.00 90 ASN A CA 1
ATOM 692 C C . ASN A 1 90 ? 11.435 6.807 -13.293 1.00 67.00 90 ASN A C 1
ATOM 694 O O . ASN A 1 90 ? 10.746 6.042 -12.616 1.00 67.00 90 ASN A O 1
ATOM 698 N N . ASN A 1 91 ? 12.723 6.583 -13.557 1.00 65.19 91 ASN A N 1
ATOM 699 C CA . ASN A 1 91 ? 13.499 5.483 -12.975 1.00 65.19 91 ASN A CA 1
ATOM 700 C C . ASN A 1 91 ? 14.306 5.917 -11.738 1.00 65.19 91 ASN A C 1
ATOM 702 O O . ASN A 1 91 ? 15.000 5.080 -11.167 1.00 65.19 91 ASN A O 1
ATOM 706 N N . LYS A 1 92 ? 14.248 7.209 -11.373 1.00 59.22 92 LYS A N 1
ATOM 707 C CA . LYS A 1 92 ? 15.052 7.829 -10.306 1.00 59.22 92 LYS A CA 1
ATOM 708 C C . LYS A 1 92 ? 14.334 7.923 -8.961 1.00 59.22 92 LYS A C 1
ATOM 710 O O . LYS A 1 92 ? 14.975 8.245 -7.974 1.00 59.22 92 LYS A O 1
ATOM 715 N N . TYR A 1 93 ? 13.020 7.701 -8.922 1.00 62.03 93 TYR A N 1
ATOM 716 C CA . TYR A 1 93 ? 12.292 7.699 -7.656 1.00 62.03 93 TYR A CA 1
ATOM 717 C C . TYR A 1 93 ? 12.710 6.496 -6.817 1.00 62.03 93 TYR A C 1
ATOM 719 O O . TYR A 1 93 ? 12.459 5.351 -7.202 1.00 62.03 93 TYR A O 1
ATOM 727 N N . GLU A 1 94 ? 13.359 6.787 -5.696 1.00 68.12 94 GLU A N 1
ATOM 728 C CA . GLU A 1 94 ? 13.836 5.802 -4.738 1.00 68.12 94 GLU A CA 1
ATOM 729 C C . GLU A 1 94 ? 12.819 5.649 -3.612 1.00 68.12 94 GLU A C 1
ATOM 731 O O . GLU A 1 94 ? 12.677 6.497 -2.732 1.00 68.12 94 GLU A O 1
ATOM 736 N N . GLU A 1 95 ? 12.110 4.529 -3.663 1.00 84.25 95 GLU A N 1
ATOM 737 C CA . GLU A 1 95 ? 11.150 4.090 -2.647 1.00 84.25 95 GLU A CA 1
ATOM 738 C C . GLU A 1 95 ? 11.784 3.007 -1.759 1.00 84.25 95 GLU A C 1
ATOM 740 O O . GLU A 1 95 ? 11.112 2.112 -1.264 1.00 84.25 95 GLU A O 1
ATOM 745 N N . VAL A 1 96 ? 13.111 3.058 -1.610 1.00 84.31 96 VAL A N 1
ATOM 746 C CA . VAL A 1 96 ? 13.949 2.057 -0.928 1.00 84.31 96 VAL A CA 1
ATOM 747 C C . VAL A 1 96 ? 13.441 1.774 0.495 1.00 84.31 96 VAL A C 1
ATOM 749 O O . VAL A 1 96 ? 12.902 2.662 1.149 1.00 84.31 96 VAL A O 1
ATOM 752 N N . ASN A 1 97 ? 13.597 0.548 0.990 1.00 91.19 97 ASN A N 1
ATOM 753 C CA . ASN A 1 97 ? 13.108 0.097 2.303 1.00 91.19 97 ASN A CA 1
ATOM 754 C C . ASN A 1 97 ? 11.575 0.054 2.454 1.00 91.19 97 ASN A C 1
ATOM 756 O O . ASN A 1 97 ? 11.084 -0.208 3.550 1.00 91.19 97 ASN A O 1
ATOM 760 N N . THR A 1 98 ? 10.786 0.296 1.401 1.00 93.12 98 THR A N 1
ATOM 761 C CA . THR A 1 98 ? 9.321 0.107 1.475 1.00 93.12 98 THR A CA 1
ATOM 762 C C . THR A 1 98 ? 8.949 -1.375 1.617 1.00 93.12 98 THR A C 1
ATOM 764 O O . THR A 1 98 ? 7.962 -1.709 2.264 1.00 93.12 98 THR A O 1
ATOM 767 N N . ASP A 1 99 ? 9.773 -2.274 1.078 1.00 91.69 99 ASP A N 1
ATOM 768 C CA . ASP A 1 99 ? 9.712 -3.724 1.290 1.00 91.69 99 ASP A CA 1
ATOM 769 C C . ASP A 1 99 ? 9.943 -4.117 2.761 1.00 91.69 99 ASP A C 1
ATOM 771 O O . ASP A 1 99 ? 9.176 -4.900 3.332 1.00 91.69 99 ASP A O 1
ATOM 775 N N . LEU A 1 100 ? 10.961 -3.525 3.394 1.00 93.38 100 LEU A N 1
ATOM 776 C CA . LEU A 1 100 ? 11.245 -3.701 4.820 1.00 93.38 100 LEU A CA 1
ATOM 777 C C . LEU A 1 100 ? 10.108 -3.147 5.681 1.00 93.38 100 LEU A C 1
ATOM 779 O O . LEU A 1 100 ? 9.633 -3.837 6.580 1.00 93.38 100 LEU A O 1
ATOM 783 N N . LEU A 1 101 ? 9.622 -1.943 5.363 1.00 96.88 101 LEU A N 1
ATOM 784 C CA . LEU A 1 101 ? 8.485 -1.336 6.048 1.00 96.88 101 LEU A CA 1
ATOM 785 C C . LEU A 1 101 ? 7.225 -2.202 5.936 1.00 96.88 101 LEU A C 1
ATOM 787 O O . LEU A 1 101 ? 6.519 -2.357 6.925 1.00 96.88 101 LEU A O 1
ATOM 791 N N . ALA A 1 102 ? 6.933 -2.776 4.765 1.00 97.25 102 ALA A N 1
ATOM 792 C CA . ALA A 1 102 ? 5.770 -3.644 4.589 1.00 97.25 102 ALA A CA 1
ATOM 793 C C . ALA A 1 102 ? 5.849 -4.896 5.470 1.00 97.25 102 ALA A C 1
ATOM 795 O O . ALA A 1 102 ? 4.849 -5.288 6.070 1.00 97.25 102 ALA A O 1
ATOM 796 N N . SER A 1 103 ? 7.040 -5.488 5.579 1.00 95.19 103 SER A N 1
ATOM 797 C CA . SER A 1 103 ? 7.277 -6.643 6.448 1.00 95.19 103 SER A CA 1
ATOM 798 C C . SER A 1 103 ? 7.119 -6.267 7.925 1.00 95.19 103 SER A C 1
ATOM 800 O O . SER A 1 103 ? 6.368 -6.925 8.641 1.00 95.19 103 SER A O 1
ATOM 802 N N . GLU A 1 104 ? 7.750 -5.170 8.357 1.00 97.12 104 GLU A N 1
ATOM 803 C CA . GLU A 1 104 ? 7.669 -4.662 9.732 1.00 97.12 104 GLU A CA 1
ATOM 804 C C . GLU A 1 104 ? 6.227 -4.307 10.118 1.00 97.12 104 GLU A C 1
ATOM 806 O O . GLU A 1 104 ? 5.730 -4.747 11.150 1.00 97.12 104 GLU A O 1
ATOM 811 N N . PHE A 1 105 ? 5.513 -3.575 9.260 1.00 98.50 105 PHE A N 1
ATOM 812 C CA . PHE A 1 105 ? 4.101 -3.246 9.455 1.00 98.50 105 PHE A CA 1
ATOM 813 C C . PHE A 1 105 ? 3.241 -4.504 9.607 1.00 98.50 105 PHE A C 1
ATOM 815 O O . PHE A 1 105 ? 2.387 -4.560 10.492 1.00 98.50 105 PHE A O 1
ATOM 822 N N . GLY A 1 106 ? 3.500 -5.539 8.808 1.00 97.62 106 GLY A N 1
ATOM 823 C CA . GLY A 1 106 ? 2.807 -6.814 8.929 1.00 97.62 106 GLY A CA 1
ATOM 824 C C . GLY A 1 106 ? 3.021 -7.519 10.269 1.00 97.62 106 GLY A C 1
ATOM 825 O O . GLY A 1 106 ? 2.061 -8.024 10.858 1.00 97.62 106 GLY A O 1
ATOM 826 N N . GLU A 1 107 ? 4.256 -7.527 10.778 1.00 96.88 107 GLU A N 1
ATOM 827 C CA . GLU A 1 107 ? 4.551 -8.076 12.108 1.00 96.88 107 GLU A CA 1
ATOM 828 C C . GLU A 1 107 ? 3.866 -7.271 13.212 1.00 96.88 107 GLU A C 1
ATOM 830 O O . GLU A 1 107 ? 3.214 -7.845 14.087 1.00 96.88 107 GLU A O 1
ATOM 835 N N . ARG A 1 108 ? 3.958 -5.937 13.158 1.00 98.00 108 ARG A N 1
ATOM 836 C CA . ARG A 1 108 ? 3.320 -5.062 14.150 1.00 98.00 108 ARG A CA 1
ATOM 837 C C . ARG A 1 108 ? 1.811 -5.232 14.152 1.00 98.00 108 ARG A C 1
ATOM 839 O O . ARG A 1 108 ? 1.227 -5.355 15.222 1.00 98.00 108 ARG A O 1
ATOM 846 N N . LEU A 1 109 ? 1.181 -5.328 12.983 1.00 97.94 109 LEU A N 1
ATOM 847 C CA . LEU A 1 109 ? -0.258 -5.559 12.890 1.00 97.94 109 LEU A CA 1
ATOM 848 C C . LEU A 1 109 ? -0.659 -6.890 13.531 1.00 97.94 109 LEU A C 1
ATOM 850 O O . LEU A 1 109 ? -1.593 -6.923 14.328 1.00 97.94 109 LEU A O 1
ATOM 854 N N . THR A 1 110 ? 0.092 -7.960 13.270 1.00 97.00 110 THR A N 1
ATOM 855 C CA . THR A 1 110 ? -0.131 -9.269 13.908 1.00 97.00 110 THR A CA 1
ATOM 856 C C . THR A 1 110 ? -0.010 -9.167 15.434 1.00 97.00 110 THR A C 1
ATOM 858 O O . THR A 1 110 ? -0.866 -9.663 16.166 1.00 97.00 110 THR A O 1
ATOM 861 N N . GLN A 1 111 ? 0.990 -8.436 15.941 1.00 97.00 111 GLN A N 1
ATOM 862 C CA . GLN A 1 111 ? 1.153 -8.176 17.378 1.00 97.00 111 GLN A CA 1
ATOM 863 C C . GLN A 1 111 ? -0.015 -7.374 17.972 1.00 97.00 111 GLN A C 1
ATOM 865 O O . GLN A 1 111 ? -0.456 -7.678 19.081 1.00 97.00 111 GLN A O 1
ATOM 870 N N . LYS A 1 112 ? -0.570 -6.394 17.245 1.00 97.19 112 LYS A N 1
ATOM 871 C CA . LYS A 1 112 ? -1.764 -5.644 17.680 1.00 97.19 112 LYS A CA 1
ATOM 872 C C . LYS A 1 112 ? -3.013 -6.532 17.786 1.00 97.19 112 LYS A C 1
ATOM 874 O O . LYS A 1 112 ? -3.911 -6.208 18.559 1.00 97.19 112 LYS A O 1
ATOM 879 N N . PHE A 1 113 ? -3.046 -7.671 17.093 1.00 95.44 113 PHE A N 1
ATOM 880 C CA . PHE A 1 113 ? -4.042 -8.737 17.268 1.00 95.44 113 PHE A CA 1
ATOM 881 C C . PHE A 1 113 ? -3.589 -9.838 18.248 1.00 95.44 113 PHE A C 1
ATOM 883 O O . PHE A 1 113 ? -4.024 -10.982 18.161 1.00 95.44 113 PHE A O 1
ATOM 890 N N . GLY A 1 114 ? -2.713 -9.509 19.202 1.00 94.25 114 GLY A N 1
ATOM 891 C CA . GLY A 1 114 ? -2.272 -10.434 20.252 1.00 94.25 114 GLY A CA 1
ATOM 892 C C . GLY A 1 114 ? -1.238 -11.467 19.800 1.00 94.25 114 GLY A C 1
ATOM 893 O O . GLY A 1 114 ? -0.962 -12.402 20.545 1.00 94.25 114 GLY A O 1
ATOM 894 N N . GLY A 1 115 ? -0.663 -11.314 18.602 1.00 92.38 115 GLY A N 1
ATOM 895 C CA . GLY A 1 115 ? 0.284 -12.274 18.028 1.00 92.38 115 GLY A CA 1
ATOM 896 C C . GLY A 1 115 ? -0.380 -13.504 17.400 1.00 92.38 115 GLY A C 1
ATOM 897 O O . GLY A 1 115 ? 0.309 -14.469 17.072 1.00 92.38 115 GLY A O 1
ATOM 898 N N . ASP A 1 116 ? -1.705 -13.492 17.233 1.00 90.88 116 ASP A N 1
ATOM 899 C CA . ASP A 1 116 ? -2.435 -14.597 16.616 1.00 90.88 116 ASP A CA 1
ATOM 900 C C . ASP A 1 116 ? -2.156 -14.656 15.102 1.00 90.88 116 ASP A C 1
ATOM 902 O O . ASP A 1 116 ? -2.419 -13.709 14.353 1.00 90.88 116 ASP A O 1
ATOM 906 N N . ALA A 1 117 ? -1.631 -15.802 14.656 1.00 90.69 117 ALA A N 1
ATOM 907 C CA . ALA A 1 117 ? -1.317 -16.087 13.257 1.00 90.69 117 ALA A CA 1
ATOM 908 C C . ALA A 1 117 ? -2.517 -15.886 12.338 1.00 90.69 117 ALA A C 1
ATOM 910 O O . ALA A 1 117 ? -2.340 -15.448 11.199 1.00 90.69 117 ALA A O 1
ATOM 911 N N . ASP A 1 118 ? -3.720 -16.162 12.840 1.00 91.50 118 ASP A N 1
ATOM 912 C CA . ASP A 1 118 ? -4.953 -16.080 12.070 1.00 91.50 118 ASP A CA 1
ATOM 913 C C . ASP A 1 118 ? -5.261 -14.649 11.619 1.00 91.50 118 ASP A C 1
ATOM 915 O O . ASP A 1 118 ? -5.948 -14.461 10.619 1.00 91.50 118 ASP A O 1
ATOM 919 N N . TYR A 1 119 ? -4.735 -13.635 12.310 1.00 92.69 119 TYR A N 1
ATOM 920 C CA . TYR A 1 119 ? -4.929 -12.226 11.960 1.00 92.69 119 TYR A CA 1
ATOM 921 C C . TYR A 1 119 ? -3.780 -11.638 11.140 1.00 92.69 119 TYR A C 1
ATOM 923 O O . TYR A 1 119 ? -3.873 -10.492 10.687 1.00 92.69 119 TYR A O 1
ATOM 931 N N . SER A 1 120 ? -2.711 -12.405 10.910 1.00 95.38 120 SER A N 1
ATOM 932 C CA . SER A 1 120 ? -1.559 -11.920 10.152 1.00 95.38 120 SER A CA 1
ATOM 933 C C . SER A 1 120 ? -1.958 -11.497 8.731 1.00 95.38 120 SER A C 1
ATOM 935 O O . SER A 1 120 ? -2.704 -12.219 8.066 1.00 95.38 120 SER A O 1
ATOM 937 N N . PRO A 1 121 ? -1.517 -10.323 8.245 1.00 97.44 121 PRO A N 1
ATOM 938 C CA . PRO A 1 121 ? -1.931 -9.826 6.940 1.00 97.44 121 PRO A CA 1
ATOM 939 C C . PRO A 1 121 ? -1.271 -10.601 5.801 1.00 97.44 121 PRO A C 1
ATOM 941 O O . PRO A 1 121 ? -0.135 -11.069 5.909 1.00 97.44 121 PRO A O 1
ATOM 944 N N . HIS A 1 122 ? -1.952 -10.642 4.657 1.00 98.12 122 HIS A N 1
ATOM 945 C CA . HIS A 1 122 ? -1.313 -11.015 3.396 1.00 98.12 122 HIS A CA 1
ATOM 946 C C . HIS A 1 122 ? -0.275 -9.953 3.020 1.00 98.12 122 HIS A C 1
ATOM 948 O O . HIS A 1 122 ? -0.588 -8.765 3.079 1.00 98.12 122 HIS A O 1
ATOM 954 N N . ILE A 1 123 ? 0.929 -10.349 2.592 1.00 98.38 123 ILE A N 1
ATOM 955 C CA . ILE A 1 123 ? 1.975 -9.395 2.175 1.00 98.38 123 ILE A CA 1
ATOM 956 C C . ILE A 1 123 ? 2.545 -9.771 0.815 1.00 98.38 123 ILE A C 1
ATOM 958 O O . ILE A 1 123 ? 3.099 -10.856 0.649 1.00 98.38 123 ILE A O 1
ATOM 962 N N . ILE A 1 124 ? 2.440 -8.862 -0.153 1.00 98.62 124 ILE A N 1
ATOM 963 C CA . ILE A 1 124 ? 2.947 -9.047 -1.515 1.00 98.62 124 ILE A CA 1
ATOM 964 C C . ILE A 1 124 ? 4.031 -8.006 -1.802 1.00 98.62 124 ILE A C 1
ATOM 966 O O . ILE A 1 124 ? 3.768 -6.806 -1.780 1.00 98.62 124 ILE A O 1
ATOM 970 N N . ILE A 1 125 ? 5.251 -8.447 -2.108 1.00 98.19 125 ILE A N 1
ATOM 971 C CA . ILE A 1 125 ? 6.408 -7.560 -2.312 1.00 98.19 125 ILE A CA 1
ATOM 972 C C . ILE A 1 125 ? 7.016 -7.810 -3.687 1.00 98.19 125 ILE A C 1
ATOM 974 O O . ILE A 1 125 ? 7.284 -8.955 -4.048 1.00 98.19 125 ILE A O 1
ATOM 978 N N . CYS A 1 126 ? 7.264 -6.737 -4.442 1.00 97.19 126 CYS A N 1
ATOM 979 C CA . CYS A 1 126 ? 8.123 -6.765 -5.623 1.00 97.19 126 CYS A CA 1
ATOM 980 C C . CYS A 1 126 ? 9.563 -6.393 -5.232 1.00 97.19 126 CYS A C 1
ATOM 982 O O . CYS A 1 126 ? 9.858 -5.239 -4.925 1.00 97.19 126 CYS A O 1
ATOM 984 N N . HIS A 1 127 ? 10.476 -7.363 -5.300 1.00 95.62 127 HIS A N 1
ATOM 985 C CA . HIS A 1 127 ? 11.889 -7.205 -4.916 1.00 95.62 127 HIS A CA 1
ATOM 986 C C . HIS A 1 127 ? 12.742 -6.541 -5.996 1.00 95.62 127 HIS A C 1
ATOM 988 O O . HIS A 1 127 ? 13.859 -6.084 -5.738 1.00 95.62 127 HIS A O 1
ATOM 994 N N . LEU A 1 128 ? 12.235 -6.489 -7.228 1.00 94.25 128 LEU A N 1
ATOM 995 C CA . LEU A 1 128 ? 12.918 -5.836 -8.333 1.00 94.25 128 LEU A CA 1
ATOM 996 C C . LEU A 1 128 ? 12.921 -4.319 -8.164 1.00 94.25 128 LEU A C 1
ATOM 998 O O . LEU A 1 128 ? 11.901 -3.691 -7.892 1.00 94.25 128 LEU A O 1
ATOM 1002 N N . HIS A 1 129 ? 14.074 -3.718 -8.443 1.00 92.19 129 HIS A N 1
ATOM 1003 C CA . HIS A 1 129 ? 14.196 -2.274 -8.522 1.00 92.19 129 HIS A CA 1
ATOM 1004 C C . HIS A 1 129 ? 13.270 -1.693 -9.590 1.00 92.19 129 HIS A C 1
ATOM 1006 O O . HIS A 1 129 ? 13.143 -2.252 -10.681 1.00 92.19 129 HIS A O 1
ATOM 1012 N N . LYS A 1 130 ? 12.718 -0.499 -9.335 1.00 89.44 130 LYS A N 1
ATOM 1013 C CA . LYS A 1 130 ? 11.810 0.216 -10.251 1.00 89.44 130 LYS A CA 1
ATOM 1014 C C . LYS A 1 130 ? 12.380 0.368 -11.660 1.00 89.44 130 LYS A C 1
ATOM 1016 O O . LYS A 1 130 ? 11.645 0.392 -12.639 1.00 89.44 130 LYS A O 1
ATOM 1021 N N . SER A 1 131 ? 13.700 0.468 -11.809 1.00 89.06 131 SER A N 1
ATOM 1022 C CA . SER A 1 131 ? 14.359 0.505 -13.125 1.00 89.06 131 SER A CA 1
ATOM 1023 C C . SER A 1 131 ? 14.282 -0.815 -13.898 1.00 89.06 131 SER A C 1
ATOM 1025 O O . SER A 1 131 ? 14.611 -0.815 -15.071 1.00 89.06 131 SER A O 1
ATOM 1027 N N . LYS A 1 132 ? 13.928 -1.941 -13.276 1.00 91.75 132 LYS A N 1
ATOM 1028 C CA . LYS A 1 132 ? 13.756 -3.259 -13.906 1.00 91.75 132 LYS A CA 1
ATOM 1029 C C . LYS A 1 132 ? 12.304 -3.485 -14.307 1.00 91.75 132 LYS A C 1
ATOM 1031 O O . LYS A 1 132 ? 12.044 -3.828 -15.454 1.00 91.75 132 LYS A O 1
ATOM 1036 N N . VAL A 1 133 ? 11.381 -3.216 -13.390 1.00 93.19 133 VAL A N 1
ATOM 1037 C CA . VAL A 1 133 ? 9.935 -3.272 -13.610 1.00 93.19 133 VAL A CA 1
ATOM 1038 C C . VAL A 1 133 ? 9.264 -2.240 -12.708 1.00 93.19 133 VAL A C 1
ATOM 1040 O O . VAL A 1 133 ? 9.715 -2.020 -11.589 1.00 93.19 133 VAL A O 1
ATOM 1043 N N . ASN A 1 134 ? 8.217 -1.576 -13.193 1.00 93.12 134 ASN A N 1
ATOM 1044 C CA . ASN A 1 134 ? 7.342 -0.768 -12.342 1.00 93.12 134 ASN A CA 1
ATOM 1045 C C . ASN A 1 134 ? 5.985 -1.461 -12.249 1.00 93.12 134 ASN A C 1
ATOM 1047 O O . ASN A 1 134 ? 5.157 -1.260 -13.132 1.00 93.12 134 ASN A O 1
ATOM 1051 N N . VAL A 1 135 ? 5.776 -2.289 -11.224 1.00 95.06 135 VAL A N 1
ATOM 1052 C CA . VAL A 1 135 ? 4.512 -3.028 -11.069 1.00 95.06 135 VAL A CA 1
ATOM 1053 C C . VAL A 1 135 ? 3.340 -2.144 -10.642 1.00 95.06 135 VAL A C 1
ATOM 1055 O O . VAL A 1 135 ? 2.196 -2.548 -10.784 1.00 95.06 135 VAL A O 1
ATOM 1058 N N . ASP A 1 136 ? 3.591 -0.886 -10.263 1.00 93.19 136 ASP A N 1
ATOM 1059 C CA . ASP A 1 136 ? 2.551 0.140 -10.129 1.00 93.19 136 ASP A CA 1
ATOM 1060 C C . ASP A 1 136 ? 2.298 0.888 -11.455 1.00 93.19 136 ASP A C 1
ATOM 1062 O O . ASP A 1 136 ? 2.239 2.116 -11.546 1.00 93.19 136 ASP A O 1
ATOM 1066 N N . SER A 1 137 ? 2.205 0.152 -12.556 1.00 90.50 137 SER A N 1
ATOM 1067 C CA . SER A 1 137 ? 1.832 0.659 -13.881 1.00 90.50 137 SER A CA 1
ATOM 1068 C C . SER A 1 137 ? 1.195 -0.463 -14.692 1.00 90.50 137 SER A C 1
ATOM 1070 O O . SER A 1 137 ? 1.363 -1.633 -14.358 1.00 90.50 137 SER A O 1
ATOM 1072 N N . ASP A 1 138 ? 0.488 -0.138 -15.775 1.00 91.12 138 ASP A N 1
ATOM 1073 C CA . ASP A 1 138 ? 0.038 -1.163 -16.720 1.00 91.12 138 ASP A CA 1
ATOM 1074 C C . ASP A 1 138 ? 1.228 -1.935 -17.305 1.00 91.12 138 ASP A C 1
ATOM 1076 O O . ASP A 1 138 ? 2.354 -1.439 -17.344 1.00 91.12 138 ASP A O 1
ATOM 1080 N N . LEU A 1 139 ? 0.971 -3.152 -17.785 1.00 91.75 139 LEU A N 1
ATOM 1081 C CA . LEU A 1 139 ? 2.012 -4.079 -18.221 1.00 91.75 139 LEU A CA 1
ATOM 1082 C C . LEU A 1 139 ? 2.964 -3.482 -19.274 1.00 91.75 139 LEU A C 1
ATOM 1084 O O . LEU A 1 139 ? 4.172 -3.722 -19.208 1.00 91.75 139 LEU A O 1
ATOM 1088 N N . ALA A 1 140 ? 2.454 -2.695 -20.226 1.00 86.19 140 ALA A N 1
ATOM 1089 C CA . ALA A 1 140 ? 3.288 -2.092 -21.262 1.00 86.19 140 ALA A CA 1
ATOM 1090 C C . ALA A 1 140 ? 4.275 -1.085 -20.647 1.00 86.19 140 ALA A C 1
ATOM 1092 O O . ALA A 1 140 ? 5.481 -1.160 -20.899 1.00 86.19 140 ALA A O 1
ATOM 1093 N N . ASN A 1 141 ? 3.789 -0.210 -19.762 1.00 83.75 141 ASN A N 1
ATOM 1094 C CA . ASN A 1 141 ? 4.616 0.728 -18.998 1.00 83.75 141 ASN A CA 1
ATOM 1095 C C . ASN A 1 141 ? 5.530 0.056 -17.962 1.00 83.75 141 ASN A C 1
ATOM 1097 O O . ASN A 1 141 ? 6.620 0.556 -17.658 1.00 83.75 141 ASN A O 1
ATOM 1101 N N . ALA A 1 142 ? 5.087 -1.059 -17.397 1.00 89.06 142 ALA A N 1
ATOM 1102 C CA . ALA A 1 142 ? 5.805 -1.780 -16.367 1.00 89.06 142 ALA A CA 1
ATOM 1103 C C . ALA A 1 142 ? 6.990 -2.554 -16.933 1.00 89.06 142 ALA A C 1
ATOM 1105 O O . ALA A 1 142 ? 8.073 -2.512 -16.355 1.00 89.06 142 ALA A O 1
ATOM 1106 N N . ALA A 1 143 ? 6.796 -3.254 -18.051 1.00 90.00 143 ALA A N 1
ATOM 1107 C CA . ALA A 1 143 ? 7.757 -4.218 -18.569 1.00 90.00 143 ALA A CA 1
ATOM 1108 C C . ALA A 1 143 ? 8.492 -3.747 -19.830 1.00 90.00 143 ALA A C 1
ATOM 1110 O O . ALA A 1 143 ? 9.550 -4.292 -20.136 1.00 90.00 143 ALA A O 1
ATOM 1111 N N . PHE A 1 144 ? 7.980 -2.756 -20.572 1.00 85.25 144 PHE A N 1
ATOM 1112 C CA . PHE A 1 144 ? 8.570 -2.305 -21.845 1.00 85.25 144 PHE A CA 1
ATOM 1113 C C . PHE A 1 144 ? 8.834 -3.461 -22.833 1.00 85.25 144 PHE A C 1
ATOM 1115 O O . PHE A 1 144 ? 9.886 -3.524 -23.472 1.00 85.25 144 PHE A O 1
ATOM 1122 N N . GLY A 1 145 ? 7.910 -4.428 -22.896 1.00 84.19 145 GLY A N 1
ATOM 1123 C CA . GLY A 1 145 ? 8.027 -5.626 -23.740 1.00 84.19 145 GLY A CA 1
ATOM 1124 C C . GLY A 1 145 ? 9.076 -6.649 -23.281 1.00 84.19 145 GLY A C 1
ATOM 1125 O O . GLY A 1 145 ? 9.384 -7.581 -24.016 1.00 84.19 145 GLY A O 1
ATOM 1126 N N . LYS A 1 146 ? 9.656 -6.495 -22.085 1.00 87.81 146 LYS A N 1
ATOM 1127 C CA . LYS A 1 146 ? 10.699 -7.391 -21.567 1.00 87.81 146 LYS A CA 1
ATOM 1128 C C . LYS A 1 146 ? 10.070 -8.556 -20.827 1.00 87.81 146 LYS A C 1
ATOM 1130 O O . LYS A 1 146 ? 9.478 -8.361 -19.768 1.00 87.81 146 LYS A O 1
ATOM 1135 N N . GLU A 1 147 ? 10.276 -9.768 -21.332 1.00 93.62 147 GLU A N 1
ATOM 1136 C CA . GLU A 1 147 ? 9.529 -10.937 -20.860 1.00 93.62 147 GLU A CA 1
ATOM 1137 C C . GLU A 1 147 ? 9.706 -11.218 -19.363 1.00 93.62 147 GLU A C 1
ATOM 1139 O O . GLU A 1 147 ? 8.722 -11.373 -18.651 1.00 93.62 147 GLU A O 1
ATOM 1144 N N . ARG A 1 148 ? 10.932 -11.183 -18.825 1.00 95.56 148 ARG A N 1
ATOM 1145 C CA . ARG A 1 148 ? 11.128 -11.416 -17.379 1.00 95.56 148 ARG A CA 1
ATOM 1146 C C . ARG A 1 148 ? 10.497 -10.336 -16.495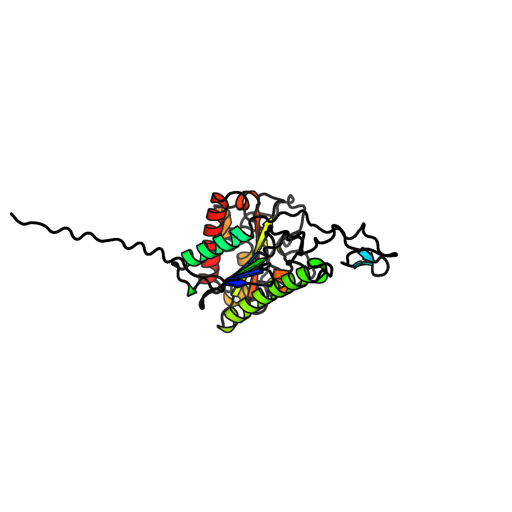 1.00 95.56 148 ARG A C 1
ATOM 1148 O O . ARG A 1 148 ? 10.009 -10.645 -15.414 1.00 95.56 148 ARG A O 1
ATOM 1155 N N . ALA A 1 149 ? 10.476 -9.083 -16.955 1.00 95.12 149 ALA A N 1
ATOM 1156 C CA . ALA A 1 149 ? 9.773 -8.011 -16.251 1.00 95.12 149 ALA A CA 1
ATOM 1157 C C . ALA A 1 149 ? 8.250 -8.207 -16.332 1.00 95.12 149 ALA A C 1
ATOM 1159 O O . ALA A 1 149 ? 7.547 -7.976 -15.352 1.00 95.12 149 ALA A O 1
ATOM 1160 N N . ALA A 1 150 ? 7.747 -8.688 -17.473 1.00 96.56 150 ALA A N 1
ATOM 1161 C CA . ALA A 1 150 ? 6.340 -9.017 -17.665 1.00 96.56 150 ALA A CA 1
ATOM 1162 C C . ALA A 1 150 ? 5.892 -10.197 -16.786 1.00 96.56 150 ALA A C 1
ATOM 1164 O O . ALA A 1 150 ? 4.794 -10.158 -16.236 1.00 96.56 150 ALA A O 1
ATOM 1165 N N . VAL A 1 151 ? 6.742 -11.215 -16.607 1.00 98.25 151 VAL A N 1
ATOM 1166 C CA . VAL A 1 151 ? 6.505 -12.318 -15.662 1.00 98.25 151 VAL A CA 1
ATOM 1167 C C . VAL A 1 151 ? 6.365 -11.781 -14.240 1.00 98.25 151 VAL A C 1
ATOM 1169 O O . VAL A 1 151 ? 5.322 -12.003 -13.631 1.00 98.25 151 VAL A O 1
ATOM 1172 N N . ALA A 1 152 ? 7.337 -10.998 -13.756 1.00 98.19 152 ALA A N 1
ATOM 1173 C CA . ALA A 1 152 ? 7.276 -10.414 -12.415 1.00 98.19 152 ALA A CA 1
ATOM 1174 C C . ALA A 1 152 ? 6.022 -9.540 -12.219 1.00 98.19 152 ALA A C 1
ATOM 1176 O O . ALA A 1 152 ? 5.347 -9.635 -11.200 1.00 98.19 152 ALA A O 1
ATOM 1177 N N . TRP A 1 153 ? 5.655 -8.737 -13.223 1.00 98.19 153 TRP A N 1
ATOM 1178 C CA . TRP A 1 153 ? 4.421 -7.948 -13.202 1.00 98.19 153 TRP A CA 1
ATOM 1179 C C . TRP A 1 153 ? 3.167 -8.818 -13.051 1.00 98.19 153 TRP A C 1
ATOM 1181 O O . TRP A 1 153 ? 2.311 -8.547 -12.208 1.00 98.19 153 TRP A O 1
ATOM 1191 N N . ARG A 1 154 ? 3.056 -9.886 -13.853 1.00 98.62 154 ARG A N 1
ATOM 1192 C CA . ARG A 1 154 ? 1.899 -10.791 -13.817 1.00 98.62 154 ARG A CA 1
ATOM 1193 C C . ARG A 1 154 ? 1.806 -11.519 -12.484 1.00 98.62 154 ARG A C 1
ATOM 1195 O O . ARG A 1 154 ? 0.711 -11.639 -11.949 1.00 98.62 154 ARG A O 1
ATOM 1202 N N . GLU A 1 155 ? 2.930 -11.985 -11.952 1.00 98.69 155 GLU A N 1
ATOM 1203 C CA . GLU A 1 155 ? 2.989 -12.675 -10.661 1.00 98.69 155 GLU A CA 1
ATOM 1204 C C . GLU A 1 155 ? 2.610 -11.749 -9.505 1.00 98.69 155 GLU A C 1
ATOM 1206 O O . GLU A 1 155 ? 1.774 -12.127 -8.689 1.00 98.69 155 GLU A O 1
ATOM 1211 N N . TYR A 1 156 ? 3.128 -10.516 -9.489 1.00 98.69 156 TYR A N 1
ATOM 1212 C CA . TYR A 1 156 ? 2.771 -9.500 -8.498 1.00 98.69 156 TYR A CA 1
ATOM 1213 C C . TYR A 1 156 ? 1.260 -9.275 -8.419 1.00 98.69 156 TYR A C 1
ATOM 1215 O O . TYR A 1 156 ? 0.653 -9.448 -7.361 1.00 98.69 156 TYR A O 1
ATOM 1223 N N . HIS A 1 157 ? 0.622 -8.971 -9.550 1.00 98.62 157 HIS A N 1
ATOM 1224 C CA . HIS A 1 157 ? -0.820 -8.742 -9.555 1.00 98.62 157 HIS A CA 1
ATOM 1225 C C . HIS A 1 157 ? -1.623 -10.022 -9.303 1.00 98.62 157 HIS A C 1
ATOM 1227 O O . HIS A 1 157 ? -2.644 -9.962 -8.620 1.00 98.62 157 HIS A O 1
ATOM 1233 N N . LYS A 1 158 ? -1.155 -11.181 -9.785 1.00 98.62 158 LYS A N 1
ATOM 1234 C CA . LYS A 1 158 ? -1.793 -12.475 -9.508 1.00 98.62 158 LYS A CA 1
ATOM 1235 C C . LYS A 1 158 ? -1.792 -12.790 -8.014 1.00 98.62 158 LYS A C 1
ATOM 1237 O O . LYS A 1 158 ? -2.792 -13.288 -7.514 1.00 98.62 158 LYS A O 1
ATOM 1242 N N . PHE A 1 159 ? -0.713 -12.498 -7.294 1.00 98.69 159 PHE A N 1
ATOM 1243 C CA . PHE A 1 159 ? -0.653 -12.721 -5.851 1.00 98.69 159 PHE A CA 1
ATOM 1244 C C . PHE A 1 159 ? -1.612 -11.816 -5.075 1.00 98.69 159 PHE A C 1
ATOM 1246 O O . PHE A 1 159 ? -2.271 -12.294 -4.153 1.00 98.69 159 PHE A O 1
ATOM 1253 N N . ILE A 1 160 ? -1.787 -10.557 -5.491 1.00 98.19 160 ILE A N 1
ATOM 1254 C CA . ILE A 1 160 ? -2.826 -9.689 -4.913 1.00 98.19 160 ILE A CA 1
ATOM 1255 C C . ILE A 1 160 ? -4.223 -10.247 -5.225 1.00 98.19 160 ILE A C 1
ATOM 1257 O O . ILE A 1 160 ? -5.091 -10.272 -4.356 1.00 98.19 160 ILE A O 1
ATOM 1261 N N . ASP A 1 161 ? -4.451 -10.738 -6.446 1.00 97.12 161 ASP A N 1
ATOM 1262 C CA . ASP A 1 161 ? -5.722 -11.366 -6.819 1.00 97.12 161 ASP A CA 1
ATOM 1263 C C . ASP A 1 161 ? -6.001 -12.646 -6.007 1.00 97.12 161 ASP A C 1
ATOM 1265 O O . ASP A 1 161 ? -7.134 -12.853 -5.572 1.00 97.12 161 ASP A O 1
ATOM 1269 N N . MET A 1 162 ? -4.975 -13.452 -5.714 1.00 96.25 162 MET A N 1
ATOM 1270 C CA . MET A 1 162 ? -5.075 -14.617 -4.827 1.00 96.25 162 MET A CA 1
ATOM 1271 C C . MET A 1 162 ? -5.403 -14.222 -3.382 1.00 96.25 162 MET A C 1
ATOM 1273 O O . MET A 1 162 ? -6.280 -14.836 -2.780 1.00 96.25 162 MET A O 1
ATOM 1277 N N . ALA A 1 163 ? -4.742 -13.197 -2.834 1.00 96.50 163 ALA A N 1
ATOM 1278 C CA . ALA A 1 163 ? -5.025 -12.697 -1.488 1.00 96.50 163 ALA A CA 1
ATOM 1279 C C . ALA A 1 163 ? -6.470 -12.190 -1.367 1.00 96.50 163 ALA A C 1
ATOM 1281 O O . ALA A 1 163 ? -7.185 -12.567 -0.445 1.00 96.50 163 ALA A O 1
ATOM 1282 N N . LYS A 1 164 ? -6.954 -11.427 -2.357 1.00 95.00 164 LYS A N 1
ATOM 1283 C CA . LYS A 1 164 ? -8.359 -10.990 -2.401 1.00 95.00 164 LYS A CA 1
ATOM 1284 C C . LYS A 1 164 ? -9.324 -12.169 -2.445 1.00 95.00 164 LYS A C 1
ATOM 1286 O O . LYS A 1 164 ? -10.312 -12.157 -1.722 1.00 95.00 164 LYS A O 1
ATOM 1291 N N . ALA A 1 165 ? -9.063 -13.166 -3.291 1.00 92.19 165 ALA A N 1
ATOM 1292 C CA . ALA A 1 165 ? -9.927 -14.338 -3.400 1.00 92.19 165 ALA A CA 1
ATOM 1293 C C . ALA A 1 165 ? -10.012 -15.107 -2.072 1.00 92.19 165 ALA A C 1
ATOM 1295 O O . ALA A 1 165 ? -11.097 -15.541 -1.692 1.00 92.19 165 ALA A O 1
ATOM 1296 N N . TYR A 1 166 ? -8.891 -15.214 -1.356 1.00 90.19 166 TYR A N 1
ATOM 1297 C CA . TYR A 1 166 ? -8.829 -15.839 -0.039 1.00 90.19 166 TYR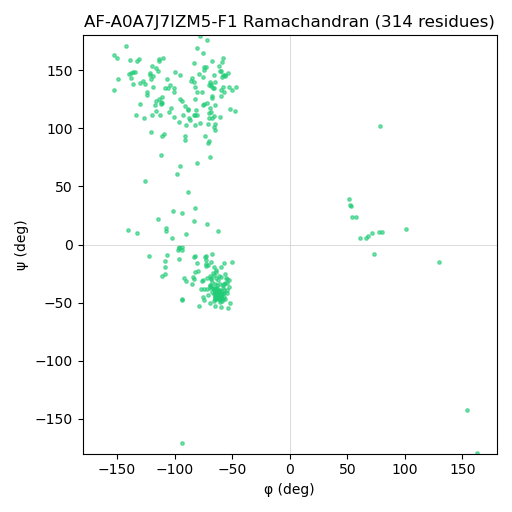 A CA 1
ATOM 1298 C C . TYR A 1 166 ? -9.639 -15.054 1.006 1.00 90.19 166 TYR A C 1
ATOM 1300 O O . TYR A 1 166 ? -10.536 -15.610 1.632 1.00 90.19 166 TYR A O 1
ATOM 1308 N N . SER A 1 167 ? -9.401 -13.746 1.140 1.00 87.38 167 SER A N 1
ATOM 1309 C CA . SER A 1 167 ? -10.041 -12.934 2.183 1.00 87.38 167 SER A CA 1
ATOM 1310 C C . SER A 1 167 ? -11.521 -12.615 1.899 1.00 87.38 167 SER A C 1
ATOM 1312 O O . SER A 1 167 ? -12.348 -12.646 2.809 1.00 87.38 167 SER A O 1
ATOM 1314 N N . VAL A 1 168 ? -11.899 -12.342 0.642 1.00 79.31 168 VAL A N 1
ATOM 1315 C CA . VAL A 1 168 ? -13.300 -12.045 0.265 1.00 79.31 168 VAL A CA 1
ATOM 1316 C C . VAL A 1 168 ? -14.158 -13.313 0.248 1.00 79.31 168 VAL A C 1
ATOM 1318 O O . VAL A 1 168 ? -15.352 -13.247 0.550 1.00 79.31 168 VAL A O 1
ATOM 1321 N N . GLY A 1 169 ? -13.561 -14.470 -0.067 1.00 65.56 169 GLY A N 1
ATOM 1322 C CA . GLY A 1 169 ? -14.233 -15.774 -0.035 1.00 65.56 169 GLY A CA 1
ATOM 1323 C C . GLY A 1 169 ? -14.849 -16.106 1.328 1.00 65.56 169 GLY A C 1
ATOM 1324 O O . GLY A 1 169 ? -15.875 -16.780 1.383 1.00 65.56 169 GLY A O 1
ATOM 1325 N N . ASN A 1 170 ? -14.317 -15.524 2.407 1.00 63.12 170 ASN A N 1
ATOM 1326 C CA . ASN A 1 170 ? -14.827 -15.647 3.776 1.00 63.12 170 ASN A CA 1
ATOM 1327 C C . ASN A 1 170 ? -15.978 -14.672 4.097 1.00 63.12 170 ASN A C 1
ATOM 1329 O O . ASN A 1 170 ? -16.245 -14.374 5.260 1.00 63.12 170 ASN A O 1
ATOM 1333 N N . ASN A 1 171 ? -16.659 -14.135 3.079 1.00 60.75 171 ASN A N 1
ATOM 1334 C CA . ASN A 1 171 ? -17.756 -13.179 3.228 1.00 60.75 171 ASN A CA 1
ATOM 1335 C C . ASN A 1 171 ? -17.422 -11.950 4.093 1.00 60.75 171 ASN A C 1
ATOM 1337 O O . ASN A 1 171 ? -18.315 -11.371 4.710 1.00 60.75 171 ASN A O 1
ATOM 1341 N N . SER A 1 172 ? -16.178 -11.478 4.038 1.00 75.38 172 SER A N 1
ATOM 1342 C CA . SER A 1 172 ? -15.730 -10.274 4.742 1.00 75.38 172 SER A CA 1
ATOM 1343 C C . SER A 1 172 ? -15.292 -9.183 3.767 1.00 75.38 172 SER A C 1
ATOM 1345 O O . SER A 1 172 ? -14.863 -9.464 2.646 1.00 75.38 172 SER A O 1
ATOM 1347 N N . ASN A 1 173 ? -15.417 -7.924 4.185 1.00 90.06 173 ASN A N 1
ATOM 1348 C CA . ASN A 1 173 ? -14.722 -6.830 3.516 1.00 90.06 173 ASN A CA 1
ATOM 1349 C C . ASN A 1 173 ? -13.245 -6.862 3.868 1.00 90.06 173 ASN A C 1
ATOM 1351 O O . ASN A 1 173 ? -12.859 -7.266 4.964 1.00 90.06 173 ASN A O 1
ATOM 1355 N N . VAL A 1 174 ? -12.431 -6.391 2.933 1.00 94.44 174 VAL A N 1
ATOM 1356 C CA . VAL A 1 174 ? -10.979 -6.441 3.039 1.00 94.44 174 VAL A CA 1
ATOM 1357 C C . VAL A 1 174 ? -10.417 -5.043 2.862 1.00 94.44 174 VAL A C 1
ATOM 1359 O O . VAL A 1 174 ? -10.858 -4.299 1.985 1.00 94.44 174 VAL A O 1
ATOM 1362 N N . LEU A 1 175 ? -9.427 -4.699 3.675 1.00 96.88 175 LEU A N 1
ATOM 1363 C CA . LEU A 1 175 ? -8.597 -3.519 3.514 1.00 96.88 175 LEU A CA 1
ATOM 1364 C C . LEU A 1 175 ? -7.368 -3.870 2.676 1.00 96.88 175 LEU A C 1
ATOM 1366 O O . LEU A 1 175 ? -6.556 -4.706 3.068 1.00 96.88 175 LEU A O 1
ATOM 1370 N N . TYR A 1 176 ? -7.216 -3.217 1.532 1.00 97.69 176 TYR A N 1
ATOM 1371 C CA . TYR A 1 176 ? -6.027 -3.299 0.698 1.00 97.69 176 TYR A CA 1
ATOM 1372 C C . TYR A 1 176 ? -5.176 -2.038 0.874 1.00 97.69 176 TYR A C 1
ATOM 1374 O O . TYR A 1 176 ? -5.612 -0.932 0.558 1.00 97.69 176 TYR A O 1
ATOM 1382 N N . ILE A 1 177 ? -3.954 -2.205 1.374 1.00 97.69 177 ILE A N 1
ATOM 1383 C CA . ILE A 1 177 ? -2.997 -1.123 1.598 1.00 97.69 177 ILE A CA 1
ATOM 1384 C C . ILE A 1 177 ? -1.826 -1.297 0.635 1.00 97.69 177 ILE A C 1
ATOM 1386 O O . ILE A 1 177 ? -1.013 -2.211 0.775 1.00 97.69 177 ILE A O 1
ATOM 1390 N N . ASP A 1 178 ? -1.721 -0.388 -0.328 1.00 96.56 178 ASP A N 1
ATOM 1391 C CA . ASP A 1 178 ? -0.562 -0.281 -1.210 1.00 96.56 178 ASP A CA 1
ATOM 1392 C C . ASP A 1 178 ? 0.461 0.678 -0.581 1.00 96.56 178 ASP A C 1
ATOM 1394 O O . ASP A 1 178 ? 0.278 1.901 -0.578 1.00 96.56 178 ASP A O 1
ATOM 1398 N N . LEU A 1 179 ? 1.516 0.114 0.008 1.00 96.12 179 LEU A N 1
ATOM 1399 C CA . LEU A 1 179 ? 2.616 0.849 0.621 1.00 96.12 179 LEU A CA 1
ATOM 1400 C C . LEU A 1 179 ? 3.607 1.326 -0.435 1.00 96.12 179 LEU A C 1
ATOM 1402 O O . LEU A 1 179 ? 4.073 0.563 -1.282 1.00 96.12 179 LEU A O 1
ATOM 1406 N N . HIS A 1 180 ? 3.945 2.606 -0.342 1.00 93.44 180 HIS A N 1
ATOM 1407 C CA . HIS A 1 180 ? 4.884 3.296 -1.216 1.00 93.44 180 HIS A CA 1
ATOM 1408 C C . HIS A 1 180 ? 5.901 4.070 -0.395 1.00 93.44 180 HIS A C 1
ATOM 1410 O O . HIS A 1 180 ? 5.654 4.464 0.748 1.00 93.44 180 HIS A O 1
ATOM 1416 N N . GLY A 1 181 ? 7.024 4.370 -1.029 1.00 90.69 181 GLY A N 1
ATOM 1417 C CA . GLY A 1 181 ? 7.968 5.347 -0.524 1.00 90.69 181 GLY A CA 1
ATOM 1418 C C . GLY A 1 181 ? 7.782 6.677 -1.236 1.00 90.69 181 GLY A C 1
ATOM 1419 O O . GLY A 1 181 ? 7.432 6.736 -2.412 1.00 90.69 181 GLY A O 1
ATOM 1420 N N . GLN A 1 182 ? 8.046 7.778 -0.548 1.00 86.19 182 GLN A N 1
ATOM 1421 C CA . GLN A 1 182 ? 8.172 9.070 -1.207 1.00 86.19 182 GLN A CA 1
ATOM 1422 C C . GLN A 1 182 ? 9.349 9.853 -0.625 1.00 86.19 182 GLN A C 1
ATOM 1424 O O . GLN A 1 182 ? 9.713 9.676 0.540 1.00 86.19 182 GLN A O 1
ATOM 1429 N N . SER A 1 183 ? 9.988 10.648 -1.476 1.00 84.06 183 SER A N 1
ATOM 1430 C CA . SER A 1 183 ? 11.212 11.394 -1.152 1.00 84.06 183 SER A CA 1
ATOM 1431 C C . SER A 1 183 ? 11.115 12.855 -1.599 1.00 84.06 183 SER A C 1
ATOM 1433 O O . SER A 1 183 ? 12.121 13.555 -1.626 1.00 84.06 183 SER A O 1
ATOM 1435 N N . ALA A 1 184 ? 9.923 13.297 -2.008 1.00 78.69 184 ALA A N 1
ATOM 1436 C CA . ALA A 1 184 ? 9.679 14.662 -2.458 1.00 78.69 184 ALA A CA 1
ATOM 1437 C C . ALA A 1 184 ? 9.434 15.610 -1.286 1.00 78.69 184 ALA A C 1
ATOM 1439 O O . ALA A 1 184 ? 9.733 16.795 -1.395 1.00 78.69 184 ALA A O 1
ATOM 1440 N N . THR A 1 185 ? 8.880 15.096 -0.187 1.00 80.19 185 THR A N 1
ATOM 1441 C CA . THR A 1 185 ? 8.561 15.885 1.001 1.00 80.19 185 THR A CA 1
ATOM 1442 C C . THR A 1 185 ? 8.839 15.091 2.276 1.00 80.19 185 THR A C 1
ATOM 1444 O O . THR A 1 185 ? 9.113 13.889 2.240 1.00 80.19 185 THR A O 1
ATOM 1447 N N . GLU A 1 186 ? 8.770 15.778 3.413 1.00 83.25 186 GLU A N 1
ATOM 1448 C CA . GLU A 1 186 ? 8.884 15.182 4.748 1.00 83.25 186 GLU A CA 1
ATOM 1449 C C . GLU A 1 186 ? 7.570 14.578 5.272 1.00 83.25 186 GLU A C 1
ATOM 1451 O O . GLU A 1 186 ? 7.581 13.839 6.255 1.00 83.25 186 GLU A O 1
ATOM 1456 N N . TYR A 1 187 ? 6.446 14.846 4.601 1.00 86.88 187 TYR A N 1
ATOM 1457 C CA . TYR A 1 187 ? 5.127 14.338 4.977 1.00 86.88 187 TYR A CA 1
ATOM 1458 C C . TYR A 1 187 ? 4.943 12.886 4.541 1.00 86.88 187 TYR A C 1
ATOM 1460 O O . TYR A 1 187 ? 5.394 12.481 3.476 1.00 86.88 187 TYR A O 1
ATOM 1468 N N . SER A 1 188 ? 4.201 12.092 5.296 1.00 91.50 188 SER A N 1
ATOM 1469 C CA . SER A 1 188 ? 3.660 10.827 4.798 1.00 91.50 188 SER A CA 1
ATOM 1470 C C . SER A 1 188 ? 2.232 11.037 4.303 1.00 91.50 188 SER A C 1
ATOM 1472 O O . SER A 1 188 ? 1.502 11.881 4.813 1.00 91.50 188 SER A O 1
ATOM 1474 N N . LEU A 1 189 ? 1.839 10.314 3.259 1.00 90.00 189 LEU A N 1
ATOM 1475 C CA . LEU A 1 189 ? 0.607 10.567 2.521 1.00 90.00 189 LEU A CA 1
ATOM 1476 C C . LEU A 1 189 ? -0.337 9.368 2.594 1.00 90.00 189 LEU A C 1
ATOM 1478 O O . LEU A 1 189 ? 0.097 8.245 2.346 1.00 90.00 189 LEU A O 1
ATOM 1482 N N . VAL A 1 190 ? -1.625 9.602 2.836 1.00 90.50 190 VAL A N 1
ATOM 1483 C CA . VAL A 1 190 ? -2.693 8.606 2.673 1.00 90.50 190 VAL A CA 1
ATOM 1484 C C . VAL A 1 190 ? -3.572 9.017 1.501 1.00 90.50 190 VAL A C 1
ATOM 1486 O O . VAL A 1 190 ? -4.049 10.146 1.427 1.00 90.50 190 VAL A O 1
ATOM 1489 N N . GLY A 1 191 ? -3.776 8.106 0.556 1.00 88.62 191 GLY A N 1
ATOM 1490 C CA . GLY A 1 191 ? -4.547 8.350 -0.656 1.00 88.62 191 GLY A CA 1
ATOM 1491 C C . GLY A 1 191 ? -5.632 7.310 -0.876 1.00 88.62 191 GLY A C 1
ATOM 1492 O O . GLY A 1 191 ? -5.413 6.119 -0.673 1.00 88.62 191 GLY A O 1
ATOM 1493 N N . VAL A 1 192 ? -6.790 7.761 -1.351 1.00 89.44 192 VAL A N 1
ATOM 1494 C CA . VAL A 1 192 ? -7.857 6.898 -1.869 1.00 89.44 192 VAL A CA 1
ATOM 1495 C C . VAL A 1 192 ? -8.149 7.288 -3.313 1.00 89.44 192 VAL A C 1
ATOM 1497 O O . VAL A 1 192 ? -8.060 8.461 -3.688 1.00 89.44 192 VAL A O 1
ATOM 1500 N N . ASN A 1 193 ? -8.499 6.312 -4.146 1.00 86.88 193 ASN A N 1
ATOM 1501 C CA . ASN A 1 193 ? -8.861 6.591 -5.530 1.00 86.88 193 ASN A CA 1
ATOM 1502 C C . ASN A 1 193 ? -10.258 7.188 -5.612 1.00 86.88 193 ASN A C 1
ATOM 1504 O O . ASN A 1 193 ? -11.152 6.735 -4.907 1.00 86.88 193 ASN A O 1
ATOM 1508 N N . LEU A 1 194 ? -10.447 8.119 -6.550 1.00 85.81 194 LEU A N 1
ATOM 1509 C CA . LEU A 1 194 ? -11.752 8.456 -7.113 1.00 85.81 194 LEU A CA 1
ATOM 1510 C C . LEU A 1 194 ? -11.785 8.017 -8.580 1.00 85.81 194 LEU A C 1
ATOM 1512 O O . LEU A 1 194 ? -10.974 8.459 -9.390 1.00 85.81 194 LEU A O 1
ATOM 1516 N N . PHE A 1 195 ? -12.743 7.171 -8.937 1.00 83.25 195 PHE A N 1
ATOM 1517 C CA . PHE A 1 195 ? -12.991 6.646 -10.278 1.00 83.25 195 PHE A CA 1
ATOM 1518 C C . PHE A 1 195 ? -13.813 7.620 -11.145 1.00 83.25 195 PHE A C 1
ATOM 1520 O O . PHE A 1 195 ? -14.585 7.208 -12.007 1.00 83.25 195 PHE A O 1
ATOM 1527 N N . THR A 1 196 ? -13.653 8.928 -10.926 1.00 74.88 196 THR A N 1
ATOM 1528 C CA . THR A 1 196 ? -14.334 9.995 -11.679 1.00 74.88 196 THR A CA 1
ATOM 1529 C C . THR A 1 196 ? -13.343 10.823 -12.484 1.00 74.88 196 THR A C 1
ATOM 1531 O O . THR A 1 196 ? -12.229 11.067 -12.025 1.00 74.88 196 THR A O 1
ATOM 1534 N N . LYS A 1 197 ? -13.772 11.367 -13.629 1.00 67.00 197 LYS A N 1
ATOM 1535 C CA . LYS A 1 197 ? -13.048 12.464 -14.289 1.00 67.00 197 LYS A CA 1
ATOM 1536 C C . LYS A 1 197 ? -13.199 13.727 -13.433 1.00 67.00 197 LYS A C 1
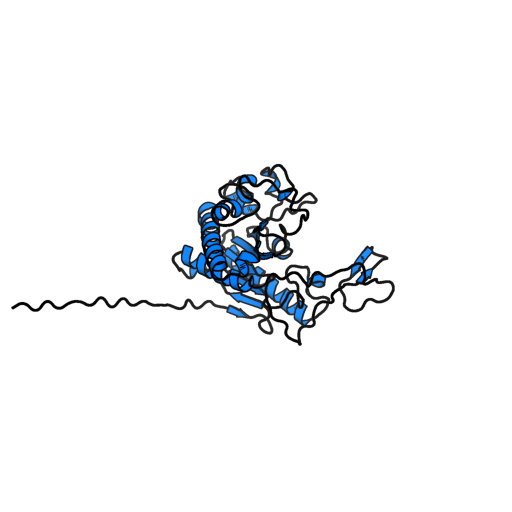ATOM 1538 O O . LYS A 1 197 ? -14.311 14.225 -13.283 1.00 67.00 197 LYS A O 1
ATOM 1543 N N . GLY A 1 198 ? -12.116 14.227 -12.846 1.00 62.47 198 GLY A N 1
ATOM 1544 C CA . GLY A 1 198 ? -12.163 15.425 -12.009 1.00 62.47 198 GLY A CA 1
ATOM 1545 C C . GLY A 1 198 ? -10.941 15.591 -11.105 1.00 62.47 198 GLY A C 1
ATOM 1546 O O . GLY A 1 198 ? -10.041 14.751 -11.151 1.00 62.47 198 GLY A O 1
ATOM 1547 N N . PRO A 1 199 ? -10.916 16.668 -10.297 1.00 60.31 199 PRO A N 1
ATOM 1548 C CA . PRO A 1 199 ? -9.849 16.922 -9.336 1.00 60.31 199 PRO A CA 1
ATOM 1549 C C . PRO A 1 199 ? -9.737 15.779 -8.327 1.00 60.31 199 PRO A C 1
ATOM 1551 O O . PRO A 1 199 ? -10.742 15.133 -7.992 1.00 60.31 199 PRO A O 1
ATOM 1554 N N . SER A 1 200 ? -8.515 15.544 -7.846 1.00 68.25 200 SER A N 1
ATOM 1555 C CA . SER A 1 200 ? -8.243 14.514 -6.842 1.00 68.25 200 SER A CA 1
ATOM 1556 C C . SER A 1 200 ? -9.067 14.752 -5.571 1.00 68.25 200 SER A C 1
ATOM 1558 O O . SER A 1 200 ? -9.555 15.857 -5.324 1.00 68.25 200 SER A O 1
ATOM 1560 N N . ILE A 1 201 ? -9.241 13.718 -4.738 1.00 71.94 201 ILE A N 1
ATOM 1561 C CA . ILE A 1 201 ? -10.035 13.839 -3.501 1.00 71.94 201 ILE A CA 1
ATOM 1562 C C . ILE A 1 201 ? -9.526 14.965 -2.594 1.00 71.94 201 ILE A C 1
ATOM 1564 O O . ILE A 1 201 ? -10.272 15.628 -1.893 1.00 71.94 201 ILE A O 1
ATOM 1568 N N . ILE A 1 202 ? -8.242 15.239 -2.689 1.00 66.62 202 ILE A N 1
ATOM 1569 C CA . ILE A 1 202 ? -7.528 16.175 -1.851 1.00 66.62 202 ILE A CA 1
ATOM 1570 C C . ILE A 1 202 ? -7.642 17.624 -2.337 1.00 66.62 202 ILE A C 1
ATOM 1572 O O . ILE A 1 202 ? -7.655 18.545 -1.526 1.00 66.62 202 ILE A O 1
ATOM 1576 N N . GLU A 1 203 ? -7.833 17.832 -3.637 1.00 70.94 203 GLU A N 1
ATOM 1577 C CA . GLU A 1 203 ? -8.141 19.145 -4.219 1.00 70.94 203 GLU A CA 1
ATOM 1578 C C . GLU A 1 203 ? -9.581 19.597 -3.927 1.00 70.94 203 GLU A C 1
ATOM 1580 O O . GLU A 1 203 ? -9.952 20.743 -4.190 1.00 70.94 203 GLU A O 1
ATOM 1585 N N . LYS A 1 204 ? -10.431 18.710 -3.395 1.00 74.31 204 LYS A N 1
ATOM 1586 C CA . LYS A 1 204 ? -11.816 19.051 -3.079 1.00 74.31 204 LYS A CA 1
ATOM 1587 C C . LYS A 1 204 ? -11.907 19.757 -1.727 1.00 74.31 204 LYS A C 1
ATOM 1589 O O . LYS A 1 204 ? -11.522 19.229 -0.683 1.00 74.31 204 LYS A O 1
ATOM 1594 N N . ALA A 1 205 ? -12.520 20.941 -1.749 1.00 78.75 205 ALA A N 1
ATOM 1595 C CA . ALA A 1 205 ? -12.822 21.706 -0.541 1.00 78.75 205 ALA A CA 1
ATOM 1596 C C . ALA A 1 205 ? -13.697 20.914 0.446 1.00 78.75 205 ALA A C 1
ATOM 1598 O O . ALA A 1 205 ? -13.501 21.016 1.653 1.00 78.75 205 ALA A O 1
ATOM 1599 N N . THR A 1 206 ? -14.616 20.086 -0.059 1.00 82.06 206 THR A N 1
ATOM 1600 C CA . THR A 1 206 ? -15.492 19.213 0.735 1.00 82.06 206 THR A CA 1
ATOM 1601 C C . THR A 1 206 ? -15.551 17.805 0.150 1.00 82.06 206 THR A C 1
ATOM 1603 O O . THR A 1 206 ? -15.494 17.634 -1.074 1.00 82.06 206 THR A O 1
ATOM 1606 N N . LEU A 1 207 ? -15.715 16.801 1.016 1.00 87.19 207 LEU A N 1
ATOM 1607 C CA . LEU A 1 207 ? -15.915 15.401 0.641 1.00 87.19 207 LEU A CA 1
ATOM 1608 C C . LEU A 1 207 ? -17.329 14.930 0.995 1.00 87.19 207 LEU A C 1
ATOM 1610 O O . LEU A 1 207 ? -17.518 14.224 1.981 1.00 87.19 207 LEU A O 1
ATOM 1614 N N . PRO A 1 208 ? -18.351 15.309 0.204 1.00 90.88 208 PRO A N 1
ATOM 1615 C CA . PRO A 1 208 ? -19.707 14.835 0.446 1.00 90.88 208 PRO A CA 1
ATOM 1616 C C . PRO A 1 208 ? -19.809 13.322 0.214 1.00 90.88 208 PRO A C 1
ATOM 1618 O O . PRO A 1 208 ? -19.213 12.799 -0.729 1.00 90.88 208 PRO A O 1
ATOM 1621 N N . ASP A 1 209 ? -20.658 12.650 0.991 1.00 94.12 209 ASP A N 1
ATOM 1622 C CA . ASP A 1 209 ? -20.829 11.186 0.982 1.00 94.12 209 ASP A CA 1
ATOM 1623 C C . ASP A 1 209 ? -21.151 10.599 -0.395 1.00 94.12 209 ASP A C 1
ATOM 1625 O O . ASP A 1 209 ? -20.696 9.515 -0.747 1.00 94.12 209 ASP A O 1
ATOM 1629 N N . ARG A 1 210 ? -21.823 11.363 -1.265 1.00 91.06 210 ARG A N 1
ATOM 1630 C CA . ARG A 1 210 ? -22.064 10.959 -2.662 1.00 91.06 210 ARG A CA 1
ATOM 1631 C C . ARG A 1 210 ? -20.788 10.661 -3.462 1.00 91.06 210 ARG A C 1
ATOM 1633 O O . ARG A 1 210 ? -20.895 10.116 -4.556 1.00 91.06 210 ARG A O 1
ATOM 1640 N N . LEU A 1 211 ? -19.606 11.082 -3.002 1.00 88.88 211 LEU A N 1
ATOM 1641 C CA . LEU A 1 211 ? -18.327 10.741 -3.630 1.00 88.88 211 LEU A CA 1
ATOM 1642 C C . LEU A 1 211 ? -17.846 9.336 -3.266 1.00 88.88 211 LEU A C 1
ATOM 1644 O O . LEU A 1 211 ? -17.087 8.759 -4.043 1.00 88.88 211 LEU A O 1
ATOM 1648 N N . ALA A 1 212 ? -18.300 8.772 -2.144 1.00 90.31 212 ALA A N 1
ATOM 1649 C CA . ALA A 1 212 ? -17.888 7.450 -1.689 1.00 90.31 212 ALA A CA 1
ATOM 1650 C C . ALA A 1 212 ? -18.197 6.365 -2.729 1.00 90.31 212 ALA A C 1
ATOM 1652 O O . ALA A 1 212 ? -17.349 5.507 -2.963 1.00 90.31 212 ALA A O 1
ATOM 1653 N N . GLN A 1 213 ? -19.334 6.469 -3.434 1.00 89.12 213 GLN A N 1
ATOM 1654 C CA . GLN A 1 213 ? -19.738 5.545 -4.511 1.00 89.12 213 GLN A CA 1
ATOM 1655 C C . GLN A 1 213 ? -18.745 5.475 -5.682 1.00 89.12 213 GLN A C 1
ATOM 1657 O O . GLN A 1 213 ? -18.753 4.527 -6.459 1.00 89.12 213 GLN A O 1
ATOM 1662 N N . TYR A 1 214 ? -17.887 6.487 -5.821 1.00 88.69 214 TYR A N 1
ATOM 1663 C CA . TYR A 1 214 ? -16.852 6.529 -6.844 1.00 88.69 214 TYR A CA 1
ATOM 1664 C C . TYR A 1 214 ? -15.463 6.315 -6.257 1.00 88.69 214 TYR A C 1
ATOM 1666 O O . TYR A 1 214 ? -14.487 6.629 -6.927 1.00 88.69 214 TYR A O 1
ATOM 1674 N N . SER A 1 215 ? -15.339 5.841 -5.020 1.00 90.25 215 SER A N 1
ATOM 1675 C CA . SER A 1 215 ? -14.051 5.749 -4.340 1.00 90.25 215 SER A CA 1
ATOM 1676 C C . SER A 1 215 ? -13.564 4.316 -4.154 1.00 90.25 215 SER A C 1
ATOM 1678 O O . SER A 1 215 ? -14.353 3.372 -4.156 1.00 90.25 215 SER A O 1
ATOM 1680 N N . SER A 1 216 ? -12.259 4.145 -3.927 1.00 92.75 216 SER A N 1
ATOM 1681 C CA . SER A 1 216 ? -11.707 2.846 -3.520 1.00 92.75 216 SER A CA 1
ATOM 1682 C C . SER A 1 216 ? -12.146 2.399 -2.127 1.00 92.75 216 SER A C 1
ATOM 1684 O O . SER A 1 216 ? -11.873 1.259 -1.786 1.00 92.75 216 SER A O 1
ATOM 1686 N N . ILE A 1 217 ? -12.817 3.245 -1.340 1.00 92.88 217 ILE A N 1
ATOM 1687 C CA . ILE A 1 217 ? -13.316 2.938 0.011 1.00 92.88 217 ILE A CA 1
ATOM 1688 C C . ILE A 1 217 ? -14.851 2.937 0.079 1.00 92.88 217 ILE A C 1
ATOM 1690 O O . ILE A 1 217 ? -15.432 3.119 1.145 1.00 92.88 217 ILE A O 1
ATOM 1694 N N . MET A 1 218 ? -15.521 2.748 -1.065 1.00 91.94 218 MET A N 1
ATOM 1695 C CA . MET A 1 218 ? -16.983 2.757 -1.155 1.00 91.94 218 MET A CA 1
ATOM 1696 C C . MET A 1 218 ? -17.638 1.820 -0.136 1.00 91.94 218 MET A C 1
ATOM 1698 O O . MET A 1 218 ? -18.549 2.235 0.572 1.00 91.94 218 MET A O 1
ATOM 1702 N N . GLN A 1 219 ? -17.190 0.564 -0.071 1.00 91.75 219 GLN A N 1
ATOM 1703 C CA . GLN A 1 219 ? -17.836 -0.443 0.770 1.00 91.75 219 GLN A CA 1
ATOM 1704 C C . GLN A 1 219 ? -17.627 -0.144 2.259 1.00 91.75 219 GLN A C 1
ATOM 1706 O O . GLN A 1 219 ? -18.544 -0.309 3.052 1.00 91.75 219 GLN A O 1
ATOM 1711 N N . LEU A 1 220 ? -16.453 0.380 2.620 1.00 92.56 220 LEU A N 1
ATOM 1712 C CA . LEU A 1 220 ? -16.144 0.846 3.969 1.00 92.56 220 LEU A CA 1
ATOM 1713 C C . LEU A 1 220 ? -17.126 1.931 4.415 1.00 92.56 220 LEU A C 1
ATOM 1715 O O . LEU A 1 220 ? -17.665 1.856 5.513 1.00 92.56 220 LEU A O 1
ATOM 1719 N N . HIS A 1 221 ? -17.383 2.922 3.557 1.00 94.06 221 HIS A N 1
ATOM 1720 C CA . HIS A 1 221 ? -18.359 3.975 3.832 1.00 94.06 221 HIS A CA 1
ATOM 1721 C C . HIS A 1 221 ? -19.774 3.410 4.004 1.00 94.06 221 HIS A C 1
ATOM 1723 O O . HIS A 1 221 ? -20.456 3.760 4.964 1.00 94.06 221 HIS A O 1
ATOM 1729 N N . LEU A 1 222 ? -20.200 2.522 3.100 1.00 92.25 222 LEU A N 1
ATOM 1730 C CA . LEU A 1 222 ? -21.542 1.938 3.138 1.00 92.25 222 LEU A CA 1
ATOM 1731 C C . LEU A 1 222 ? -21.789 1.108 4.403 1.00 92.25 222 LEU A C 1
ATOM 1733 O O . LEU A 1 222 ? -22.856 1.230 4.997 1.00 92.25 222 LEU A O 1
ATOM 1737 N N . ASP A 1 223 ? -20.815 0.301 4.820 1.00 90.00 223 ASP A N 1
ATOM 1738 C CA . ASP A 1 223 ? -21.013 -0.645 5.921 1.00 90.00 223 ASP A CA 1
ATOM 1739 C C . ASP A 1 223 ? -20.784 -0.018 7.297 1.00 90.00 223 ASP A C 1
ATOM 1741 O O . ASP A 1 223 ? -21.479 -0.361 8.251 1.00 90.00 223 ASP A O 1
ATOM 1745 N N . SER A 1 224 ? -19.850 0.931 7.406 1.00 93.12 224 SER A N 1
ATOM 1746 C CA . SER A 1 224 ? -19.591 1.637 8.667 1.00 93.12 224 SER A CA 1
ATOM 1747 C C . SER A 1 224 ? -20.558 2.797 8.926 1.00 93.12 224 SER A C 1
ATOM 1749 O O . SER A 1 224 ? -20.716 3.223 10.068 1.00 93.12 224 SER A O 1
ATOM 1751 N N . GLY A 1 225 ? -21.171 3.359 7.876 1.00 94.69 225 GLY A N 1
ATOM 1752 C CA . GLY A 1 225 ? -21.959 4.594 7.958 1.00 94.69 225 GLY A CA 1
ATOM 1753 C C . GLY A 1 225 ? -21.129 5.848 8.268 1.00 94.69 225 GLY A C 1
ATOM 1754 O O . GLY A 1 225 ? -21.695 6.914 8.511 1.00 94.69 225 GLY A O 1
ATOM 1755 N N . VAL A 1 226 ? -19.795 5.744 8.276 1.00 96.06 226 VAL A N 1
ATOM 1756 C CA . VAL A 1 226 ? -18.899 6.862 8.587 1.00 96.06 226 VAL A CA 1
ATOM 1757 C C . VAL A 1 226 ? -18.815 7.804 7.385 1.00 96.06 226 VAL A C 1
ATOM 1759 O O . VAL A 1 226 ? -18.560 7.337 6.269 1.00 96.06 226 VAL A O 1
ATOM 1762 N N . PRO A 1 227 ? -18.981 9.127 7.573 1.00 95.31 227 PRO A N 1
ATOM 1763 C CA . PRO A 1 227 ? -18.918 10.086 6.477 1.00 95.31 227 PRO A CA 1
ATOM 1764 C C . PRO A 1 227 ? -17.604 10.020 5.691 1.00 95.31 227 PRO A C 1
ATOM 1766 O O . PRO A 1 227 ? -16.530 9.817 6.260 1.00 95.31 227 PRO A O 1
ATOM 1769 N N . MET A 1 228 ? -17.672 10.269 4.382 1.00 92.06 228 MET A N 1
ATOM 1770 C CA . MET A 1 228 ? -16.499 10.234 3.494 1.00 92.06 228 MET A CA 1
ATOM 1771 C C . MET A 1 228 ? -15.394 11.200 3.953 1.00 92.06 228 MET A C 1
ATOM 1773 O O . MET A 1 228 ? -14.206 10.889 3.887 1.00 92.06 228 MET A O 1
ATOM 1777 N N . GLU A 1 229 ? -15.795 12.376 4.432 1.00 91.38 229 GLU A N 1
ATOM 1778 C CA . GLU A 1 229 ? -14.911 13.381 5.023 1.00 91.38 229 GLU A CA 1
ATOM 1779 C C . GLU A 1 229 ? -14.116 12.818 6.213 1.00 91.38 229 GLU A C 1
ATOM 1781 O O . GLU A 1 229 ? -12.897 13.002 6.285 1.00 91.38 229 GLU A O 1
ATOM 1786 N N . GLU A 1 230 ? -14.791 12.082 7.099 1.00 94.00 230 GLU A N 1
ATOM 1787 C CA . GLU A 1 230 ? -14.196 11.513 8.307 1.00 94.00 230 GLU A CA 1
ATOM 1788 C C . GLU A 1 230 ? -13.237 10.366 7.962 1.00 94.00 230 GLU A C 1
ATOM 1790 O O . GLU A 1 230 ? -12.108 10.357 8.447 1.00 94.00 230 GLU A O 1
ATOM 1795 N N . LEU A 1 231 ? -13.616 9.472 7.038 1.00 93.81 231 LEU A N 1
ATOM 1796 C CA . LEU A 1 231 ? -12.762 8.360 6.593 1.00 93.81 231 LEU A CA 1
ATOM 1797 C C . LEU A 1 231 ? -11.461 8.821 5.920 1.00 93.81 231 LEU A C 1
ATOM 1799 O O . LEU A 1 231 ? -10.450 8.123 5.986 1.00 93.81 231 LEU A O 1
ATOM 1803 N N . VAL A 1 232 ? -11.467 9.974 5.247 1.00 91.31 232 VAL A N 1
ATOM 1804 C CA . VAL A 1 232 ? -10.299 10.449 4.490 1.00 91.31 232 VAL A CA 1
ATOM 1805 C C . VAL A 1 232 ? -9.425 11.377 5.323 1.00 91.31 232 VAL A C 1
ATOM 1807 O O . VAL A 1 232 ? -8.207 11.218 5.326 1.00 91.31 232 VAL A O 1
ATOM 1810 N N . ARG A 1 233 ? -10.011 12.353 6.023 1.00 90.06 233 ARG A N 1
ATOM 1811 C CA . ARG A 1 233 ? -9.247 13.428 6.683 1.00 90.06 233 ARG A CA 1
ATOM 1812 C C . ARG A 1 233 ? -9.765 13.832 8.064 1.00 90.06 233 ARG A C 1
ATOM 1814 O O . ARG A 1 233 ? -9.339 14.864 8.577 1.00 90.06 233 ARG A O 1
ATOM 1821 N N . GLY A 1 234 ? -10.667 13.041 8.640 1.00 92.19 234 GLY A N 1
ATOM 1822 C CA . GLY A 1 234 ? -11.169 13.215 9.999 1.00 92.19 234 GLY A CA 1
ATOM 1823 C C . GLY A 1 234 ? -10.214 12.717 11.081 1.00 92.19 234 GLY A C 1
ATOM 1824 O O . GLY A 1 234 ? -9.123 12.224 10.793 1.00 92.19 234 GLY A O 1
ATOM 1825 N N . ASN A 1 235 ? -10.623 12.858 12.343 1.00 95.19 235 ASN A N 1
ATOM 1826 C CA . ASN A 1 235 ? -9.810 12.466 13.504 1.00 95.19 235 ASN A CA 1
ATOM 1827 C C . ASN A 1 235 ? -9.588 10.953 13.571 1.00 95.19 235 ASN A C 1
ATOM 1829 O O . ASN A 1 235 ? -8.590 10.497 14.121 1.00 95.19 235 ASN A O 1
ATOM 1833 N N . THR A 1 236 ? -10.516 10.188 13.002 1.00 96.06 236 THR A N 1
ATOM 1834 C CA . THR A 1 236 ? -10.474 8.726 12.950 1.00 96.06 236 THR A CA 1
ATOM 1835 C C . THR A 1 236 ? -10.027 8.182 11.587 1.00 96.06 236 THR A C 1
ATOM 1837 O O . THR A 1 236 ? -9.981 6.965 11.381 1.00 96.06 236 THR A O 1
ATOM 1840 N N . SER A 1 237 ? -9.618 9.056 10.656 1.00 95.56 237 SER A N 1
ATOM 1841 C CA . SER A 1 237 ? -8.940 8.618 9.433 1.00 95.56 237 SER A CA 1
ATOM 1842 C C . SER A 1 237 ? -7.563 8.034 9.758 1.00 95.56 237 SER A C 1
ATOM 1844 O O . SER A 1 237 ? -6.968 8.377 10.779 1.00 95.56 237 SER A O 1
ATOM 1846 N N . ILE A 1 238 ? -6.995 7.200 8.877 1.00 96.12 238 ILE A N 1
ATOM 1847 C CA . ILE A 1 238 ? -5.610 6.722 9.063 1.00 96.12 238 ILE A CA 1
ATOM 1848 C C . ILE A 1 238 ? -4.641 7.901 9.225 1.00 96.12 238 ILE A C 1
ATOM 1850 O O . ILE A 1 238 ? -3.772 7.860 10.086 1.00 96.12 238 ILE A O 1
ATOM 1854 N N . GLY A 1 239 ? -4.806 8.969 8.438 1.00 94.38 239 GLY A N 1
ATOM 1855 C CA . GLY A 1 239 ? -3.992 10.176 8.577 1.00 94.38 239 GLY A CA 1
ATOM 1856 C C . GLY A 1 239 ? -4.177 10.854 9.937 1.00 94.38 239 GLY A C 1
ATOM 1857 O O . GLY A 1 239 ? -3.187 11.172 10.585 1.00 94.38 239 GLY A O 1
ATOM 1858 N N . GLY A 1 240 ? -5.420 11.014 10.404 1.00 95.25 240 GLY A N 1
ATOM 1859 C CA . GLY A 1 240 ? -5.727 11.623 11.702 1.00 95.25 240 GLY A CA 1
ATOM 1860 C C . GLY A 1 240 ? -5.234 10.818 12.904 1.00 95.25 240 GLY A C 1
ATOM 1861 O O . GLY A 1 240 ? -4.706 11.401 13.845 1.00 95.25 240 GLY A O 1
ATOM 1862 N N . LEU A 1 241 ? -5.323 9.487 12.848 1.00 97.81 241 LEU A N 1
ATOM 1863 C CA . LEU A 1 241 ? -4.829 8.589 13.900 1.00 97.81 241 LEU A CA 1
ATOM 1864 C C . LEU A 1 241 ? -3.294 8.568 13.991 1.00 97.81 241 LEU A C 1
ATOM 1866 O O . LEU A 1 241 ? -2.741 8.290 15.054 1.00 97.81 241 LEU A O 1
ATOM 1870 N N . MET A 1 242 ? -2.613 8.850 12.881 1.00 97.12 242 MET A N 1
ATOM 1871 C CA . MET A 1 242 ? -1.152 8.858 12.764 1.00 97.12 242 MET A CA 1
ATOM 1872 C C . MET A 1 242 ? -0.534 10.243 13.043 1.00 97.12 242 MET A C 1
ATOM 1874 O O . MET A 1 242 ? 0.598 10.310 13.518 1.00 97.12 242 MET A O 1
ATOM 1878 N N . GLU A 1 243 ? -1.265 11.333 12.771 1.00 93.25 243 GLU A N 1
ATOM 1879 C CA . GLU A 1 243 ? -0.790 12.728 12.859 1.00 93.25 243 GLU A CA 1
ATOM 1880 C C . GLU A 1 243 ? -0.145 13.135 14.201 1.00 93.25 243 GLU A C 1
ATOM 1882 O O . GLU A 1 243 ? 0.820 13.901 14.169 1.00 93.25 243 GLU A O 1
ATOM 1887 N N . PRO A 1 244 ? -0.610 12.658 15.378 1.00 93.31 244 PRO A N 1
ATOM 1888 C CA . PRO A 1 244 ? 0.015 13.017 16.652 1.00 93.31 244 PRO A CA 1
ATOM 1889 C C . PRO A 1 244 ? 1.493 12.625 16.759 1.00 93.31 244 PRO A C 1
ATOM 1891 O O . PRO A 1 244 ? 2.245 13.285 17.473 1.00 93.31 244 PRO A O 1
ATOM 1894 N N . ASP A 1 245 ? 1.900 11.568 16.052 1.00 95.25 245 ASP A N 1
ATOM 1895 C CA . ASP A 1 245 ? 3.242 10.985 16.133 1.00 95.25 245 ASP A CA 1
ATOM 1896 C C . ASP A 1 245 ? 4.058 11.209 14.847 1.00 95.25 245 ASP A C 1
ATOM 1898 O O . ASP A 1 245 ? 5.288 11.266 14.883 1.00 95.25 245 ASP A O 1
ATOM 1902 N N . PHE A 1 246 ? 3.388 11.355 13.700 1.00 94.50 246 PHE A N 1
ATOM 1903 C CA . PHE A 1 246 ? 4.023 11.497 12.393 1.00 94.50 246 PHE A CA 1
ATOM 1904 C C . PHE A 1 246 ? 3.339 12.566 11.558 1.00 94.50 246 PHE A C 1
ATOM 1906 O O . PHE A 1 246 ? 2.124 12.667 11.548 1.00 94.50 246 PHE A O 1
ATOM 1913 N N . LEU A 1 247 ? 4.106 13.324 10.775 1.00 91.81 247 LEU A N 1
ATOM 1914 C CA . LEU A 1 247 ? 3.525 14.278 9.835 1.00 91.81 247 LEU A CA 1
ATOM 1915 C C . LEU A 1 247 ? 2.788 13.532 8.718 1.00 91.81 247 LEU A C 1
ATOM 1917 O O . LEU A 1 247 ? 3.418 12.933 7.844 1.00 91.81 247 LEU A O 1
ATOM 1921 N N . MET A 1 248 ? 1.462 13.601 8.727 1.00 90.25 248 MET A N 1
ATOM 1922 C CA . MET A 1 248 ? 0.582 12.952 7.770 1.00 90.25 248 MET A CA 1
ATOM 1923 C C . MET A 1 248 ? -0.164 13.967 6.913 1.00 90.25 248 MET A C 1
ATOM 1925 O O . MET A 1 248 ? -0.312 15.155 7.229 1.00 90.25 248 MET A O 1
ATOM 1929 N N . PHE A 1 249 ? -0.629 13.478 5.771 1.00 86.88 249 PHE A N 1
ATOM 1930 C CA . PHE A 1 249 ? -1.512 14.215 4.898 1.00 86.88 249 PHE A CA 1
ATOM 1931 C C . PHE A 1 249 ? -2.399 13.264 4.074 1.00 86.88 249 PHE A C 1
ATOM 1933 O O . PHE A 1 249 ? -1.881 12.335 3.460 1.00 86.88 249 PHE A O 1
ATOM 1940 N N . PRO A 1 250 ? -3.714 13.493 3.971 1.00 85.12 250 PRO A N 1
ATOM 1941 C CA . PRO A 1 250 ? -4.479 14.498 4.694 1.00 85.12 250 PRO A CA 1
ATOM 1942 C C . PRO A 1 250 ? -4.683 14.095 6.166 1.00 85.12 250 PRO A C 1
ATOM 1944 O O . PRO A 1 250 ? -4.713 12.913 6.498 1.00 85.12 250 PRO A O 1
ATOM 1947 N N . ALA A 1 251 ? -4.835 15.091 7.037 1.00 85.38 251 ALA A N 1
ATOM 1948 C CA . ALA A 1 251 ? -5.139 14.930 8.458 1.00 85.38 251 ALA A CA 1
ATOM 1949 C C . ALA A 1 251 ? -5.957 16.145 8.956 1.00 85.38 251 ALA A C 1
ATOM 1951 O O . ALA A 1 251 ? -5.934 17.198 8.302 1.00 85.38 251 ALA A O 1
ATOM 1952 N N . PRO A 1 252 ? -6.677 16.041 10.086 1.00 84.81 252 PRO A N 1
ATOM 1953 C CA . PRO A 1 252 ? -7.459 17.140 10.648 1.00 84.81 252 PRO A CA 1
ATOM 1954 C C . PRO A 1 252 ? -6.642 18.419 10.825 1.00 84.81 252 PRO A C 1
ATOM 1956 O O . PRO A 1 252 ? -5.508 18.398 11.295 1.00 84.81 252 PRO A O 1
ATOM 1959 N N . GLY A 1 253 ? -7.217 19.559 10.439 1.00 70.56 253 GLY A N 1
ATOM 1960 C CA . GLY A 1 253 ? -6.576 20.871 10.596 1.00 70.56 253 GLY A CA 1
ATOM 1961 C C . GLY A 1 253 ? -5.421 21.155 9.626 1.00 70.56 253 GLY A C 1
ATOM 1962 O O . GLY A 1 253 ? -4.983 22.301 9.528 1.00 70.56 253 GLY A O 1
ATOM 1963 N N . ARG A 1 254 ? -4.971 20.167 8.844 1.00 69.00 254 ARG A N 1
ATOM 1964 C CA . ARG A 1 254 ? -3.968 20.342 7.789 1.00 69.00 254 ARG A CA 1
ATOM 1965 C C . ARG A 1 254 ? -4.674 20.649 6.475 1.00 69.00 254 ARG A C 1
ATOM 1967 O O . ARG A 1 254 ? -5.091 19.756 5.739 1.00 69.00 254 ARG A O 1
ATOM 1974 N N . LYS A 1 255 ? -4.826 21.942 6.177 1.00 56.88 255 LYS A N 1
ATOM 1975 C CA . LYS A 1 255 ? -5.178 22.376 4.817 1.00 56.88 255 LYS A CA 1
ATOM 1976 C C . LYS A 1 255 ? -4.071 21.924 3.867 1.00 56.88 255 LYS A C 1
ATOM 1978 O O . LYS A 1 255 ? -2.917 21.849 4.290 1.00 56.88 255 LYS A O 1
ATOM 1983 N N . LEU A 1 256 ? -4.419 21.632 2.609 1.00 58.22 256 LEU A N 1
ATOM 1984 C CA . LEU A 1 256 ? -3.413 21.513 1.555 1.00 58.22 256 LEU A CA 1
ATOM 1985 C C . LEU A 1 256 ? -2.505 22.725 1.681 1.00 58.22 256 LEU A C 1
ATOM 1987 O O . LEU A 1 256 ? -2.981 23.849 1.514 1.00 58.22 256 LEU A O 1
ATOM 1991 N N . LEU A 1 257 ? -1.238 22.522 2.016 1.00 51.22 257 LEU A N 1
ATOM 1992 C CA . LEU A 1 257 ? -0.287 23.583 1.780 1.00 51.22 257 LEU A CA 1
ATOM 1993 C C . LEU A 1 257 ? -0.330 23.825 0.268 1.00 51.22 257 LEU A C 1
ATOM 1995 O O . LEU A 1 257 ? -0.175 22.886 -0.517 1.00 51.22 257 LEU A O 1
ATOM 1999 N N . GLU A 1 258 ? -0.524 25.079 -0.135 1.00 46.97 258 GLU A N 1
ATOM 2000 C CA . GLU A 1 258 ? -0.246 25.553 -1.500 1.00 46.97 258 GLU A CA 1
ATOM 2001 C C . GLU A 1 258 ? 1.181 25.138 -1.955 1.00 46.97 258 GLU A C 1
ATOM 2003 O O . GLU A 1 258 ? 1.490 25.106 -3.144 1.00 46.97 258 GLU A O 1
ATOM 2008 N N . GLU A 1 259 ? 2.029 24.729 -1.002 1.00 44.50 259 GLU A N 1
ATOM 2009 C CA . GLU A 1 259 ? 3.385 24.193 -1.143 1.00 44.50 259 GLU A CA 1
ATOM 2010 C C . GLU A 1 259 ? 3.478 22.778 -1.739 1.00 44.50 259 GLU A C 1
ATOM 2012 O O . GLU A 1 259 ? 4.537 22.412 -2.250 1.00 44.50 259 GLU A O 1
ATOM 2017 N N . LEU A 1 260 ? 2.403 21.977 -1.766 1.00 52.84 260 LEU A N 1
ATOM 2018 C CA . LEU A 1 260 ? 2.395 20.748 -2.567 1.00 52.84 260 LEU A CA 1
ATOM 2019 C C . LEU A 1 260 ? 2.088 21.120 -4.020 1.00 52.84 260 LEU A C 1
ATOM 2021 O O . LEU A 1 260 ? 1.036 20.792 -4.560 1.00 52.84 260 LEU A O 1
ATOM 2025 N N . SER A 1 261 ? 3.038 21.781 -4.689 1.00 43.06 261 SER A N 1
ATOM 2026 C CA . SER A 1 261 ? 2.966 22.140 -6.118 1.00 43.06 261 SER A CA 1
ATOM 2027 C C . SER A 1 261 ? 2.884 20.924 -7.067 1.00 43.06 261 SER A C 1
ATOM 2029 O O . SER A 1 261 ? 3.050 21.066 -8.277 1.00 43.06 261 SER A O 1
ATOM 2031 N N . TYR A 1 262 ? 2.654 19.715 -6.545 1.00 47.28 262 TYR A N 1
ATOM 2032 C CA . TYR A 1 262 ? 2.552 18.477 -7.302 1.00 47.28 262 TYR A CA 1
ATOM 2033 C C . TYR A 1 262 ? 1.319 17.662 -6.859 1.00 47.28 262 TYR A C 1
ATOM 2035 O O . TYR A 1 262 ? 1.342 17.079 -5.777 1.00 47.28 262 TYR A O 1
ATOM 2043 N N . PRO A 1 263 ? 0.280 17.516 -7.710 1.00 48.53 263 PRO A N 1
ATOM 2044 C CA . PRO A 1 263 ? -0.919 16.696 -7.451 1.00 48.53 263 PRO A CA 1
ATOM 2045 C C . PRO A 1 263 ? -0.649 15.179 -7.501 1.00 48.53 263 PRO A C 1
ATOM 2047 O O . PRO A 1 263 ? -1.548 14.355 -7.680 1.00 48.53 263 PRO A O 1
ATOM 2050 N N . TYR A 1 264 ? 0.614 14.776 -7.408 1.00 50.91 264 TYR A N 1
ATOM 2051 C CA . TYR A 1 264 ? 1.004 13.393 -7.578 1.00 50.91 264 TYR A CA 1
ATOM 2052 C C . TYR A 1 264 ? 0.869 12.633 -6.254 1.00 50.91 264 TYR A C 1
ATOM 2054 O O . TYR A 1 264 ? 1.266 13.116 -5.202 1.00 50.91 264 TYR A O 1
ATOM 2062 N N . HIS A 1 265 ? 0.403 11.386 -6.361 1.00 57.69 265 HIS A N 1
ATOM 2063 C CA . HIS A 1 265 ? 0.603 10.293 -5.396 1.00 57.69 265 HIS A CA 1
ATOM 2064 C C . HIS A 1 265 ? -0.520 9.927 -4.422 1.00 57.69 265 HIS A C 1
ATOM 2066 O O . HIS A 1 265 ? -0.274 9.082 -3.571 1.00 57.69 265 HIS A O 1
ATOM 2072 N N . PHE A 1 266 ? -1.754 10.394 -4.604 1.00 66.56 266 PHE A N 1
ATOM 2073 C CA . PHE A 1 266 ? -2.893 9.856 -3.831 1.00 66.56 266 PHE A CA 1
ATOM 2074 C C . PHE A 1 266 ? -3.652 8.725 -4.536 1.00 66.56 266 PHE A C 1
ATOM 2076 O O . PHE A 1 266 ? -4.526 8.097 -3.947 1.00 66.56 266 PHE A O 1
ATOM 2083 N N . SER A 1 267 ? -3.272 8.435 -5.784 1.00 71.19 267 SER A N 1
ATOM 2084 C CA . SER A 1 267 ? -3.678 7.239 -6.523 1.00 71.19 267 SER A CA 1
ATOM 2085 C C . SER A 1 267 ? -2.460 6.400 -6.900 1.00 71.19 267 SER A C 1
ATOM 2087 O O . SER A 1 267 ? -1.357 6.929 -7.071 1.00 71.19 267 SER A O 1
ATOM 2089 N N . SER A 1 268 ? -2.671 5.098 -7.071 1.00 82.69 268 SER A N 1
ATOM 2090 C CA . SER A 1 268 ? -1.705 4.163 -7.655 1.00 82.69 268 SER A CA 1
ATOM 2091 C C . SER A 1 268 ? -2.404 3.286 -8.702 1.00 82.69 268 SER A C 1
ATOM 2093 O O . SER A 1 268 ? -3.640 3.182 -8.724 1.00 82.69 268 SER A O 1
ATOM 2095 N N . TYR A 1 269 ? -1.642 2.706 -9.630 1.00 90.44 269 TYR A N 1
ATOM 2096 C CA . TYR A 1 269 ? -2.184 1.740 -10.588 1.00 90.44 269 TYR A CA 1
ATOM 2097 C C . TYR A 1 269 ? -2.711 0.501 -9.862 1.00 90.44 269 TYR A C 1
ATOM 2099 O O . TYR A 1 269 ? -3.831 0.072 -10.142 1.00 90.44 269 TYR A O 1
ATOM 2107 N N . SER A 1 270 ? -1.953 -0.021 -8.897 1.00 93.12 270 SER A N 1
ATOM 2108 C CA . SER A 1 270 ? -2.343 -1.182 -8.097 1.00 93.12 270 SER A CA 1
ATOM 2109 C C . SER A 1 270 ? -3.639 -0.915 -7.337 1.00 93.12 270 SER A C 1
ATOM 2111 O O . SER A 1 270 ? -4.565 -1.724 -7.389 1.00 93.12 270 SER A O 1
ATOM 2113 N N . LEU A 1 271 ? -3.779 0.275 -6.746 1.00 90.88 271 LEU A N 1
ATOM 2114 C CA . LEU A 1 271 ? -5.007 0.690 -6.078 1.00 90.88 271 LEU A CA 1
ATOM 2115 C C . LEU A 1 271 ? -6.195 0.739 -7.046 1.00 90.88 271 LEU A C 1
ATOM 2117 O O . LEU A 1 271 ? -7.293 0.320 -6.687 1.00 90.88 271 LEU A O 1
ATOM 2121 N N . ARG A 1 272 ? -6.002 1.219 -8.285 1.00 90.62 272 ARG A N 1
ATOM 2122 C CA . ARG A 1 272 ? -7.077 1.249 -9.299 1.00 90.62 272 ARG A CA 1
ATOM 2123 C C . ARG A 1 272 ? -7.469 -0.147 -9.768 1.00 90.62 272 ARG A C 1
ATOM 2125 O O . ARG A 1 272 ? -8.634 -0.375 -10.065 1.00 90.62 272 ARG A O 1
ATOM 2132 N N . ARG A 1 273 ? -6.498 -1.054 -9.865 1.00 93.69 273 ARG A N 1
ATOM 2133 C CA . ARG A 1 273 ? -6.684 -2.422 -10.352 1.00 93.69 273 ARG A CA 1
ATOM 2134 C C . ARG A 1 273 ? -7.325 -3.339 -9.313 1.00 93.69 273 ARG A C 1
ATOM 2136 O O . ARG A 1 273 ? -8.090 -4.225 -9.685 1.00 93.69 273 ARG A O 1
ATOM 2143 N N . HIS A 1 274 ? -6.961 -3.184 -8.042 1.00 94.88 274 HIS A N 1
ATOM 2144 C CA . HIS A 1 274 ? -7.284 -4.175 -7.015 1.00 94.88 274 HIS A CA 1
ATOM 2145 C C . HIS A 1 274 ? -8.355 -3.741 -6.018 1.00 94.88 274 HIS A C 1
ATOM 2147 O O . HIS A 1 274 ? -8.898 -4.621 -5.357 1.00 94.88 274 HIS A O 1
ATOM 2153 N N . SER A 1 275 ? -8.707 -2.456 -5.950 1.00 92.56 275 SER A N 1
ATOM 2154 C CA . SER A 1 275 ? -9.844 -1.996 -5.138 1.00 92.56 275 SER A CA 1
ATOM 2155 C C . SER A 1 275 ? -11.165 -2.149 -5.886 1.00 92.56 275 SER A C 1
ATOM 2157 O O . SER A 1 275 ? -11.194 -2.133 -7.117 1.00 92.56 275 SER A O 1
ATOM 2159 N N . GLY A 1 276 ? -12.268 -2.236 -5.151 1.00 86.62 276 GLY A N 1
ATOM 2160 C CA . GLY A 1 276 ? -13.605 -2.327 -5.725 1.00 86.62 276 GLY A CA 1
ATOM 2161 C C . GLY A 1 276 ? -14.573 -3.024 -4.781 1.00 86.62 276 GLY A C 1
ATOM 2162 O O . GLY A 1 276 ? -14.511 -2.840 -3.568 1.00 86.62 276 GLY A O 1
ATOM 2163 N N . TRP A 1 277 ? -15.469 -3.837 -5.342 1.00 84.94 277 TRP A N 1
ATOM 2164 C CA . TRP A 1 277 ? -16.455 -4.596 -4.572 1.00 84.94 277 TRP A CA 1
ATOM 2165 C C . TRP A 1 277 ? -15.789 -5.396 -3.442 1.00 84.94 277 TRP A C 1
ATOM 2167 O O . TRP A 1 277 ? -14.971 -6.278 -3.708 1.00 84.94 277 TRP A O 1
ATOM 2177 N N . ARG A 1 278 ? -16.137 -5.064 -2.189 1.00 90.06 278 ARG A N 1
ATOM 2178 C CA . ARG A 1 278 ? -15.620 -5.666 -0.939 1.00 90.06 278 ARG A CA 1
ATOM 2179 C C . ARG A 1 278 ? -14.114 -5.527 -0.687 1.00 90.06 278 ARG A C 1
ATOM 2181 O O . ARG A 1 278 ? -13.614 -6.072 0.294 1.00 90.06 278 ARG A O 1
ATOM 2188 N N . VAL A 1 279 ? -13.394 -4.785 -1.528 1.00 94.75 279 VAL A N 1
ATOM 2189 C CA . VAL A 1 279 ? -11.961 -4.511 -1.363 1.00 94.75 279 VAL A CA 1
ATOM 2190 C C . VAL A 1 279 ? -11.765 -3.009 -1.263 1.00 94.75 279 VAL A C 1
ATOM 2192 O O . VAL A 1 279 ? -11.701 -2.297 -2.268 1.00 94.75 279 VAL A O 1
ATOM 2195 N N . ASN A 1 280 ? -11.684 -2.546 -0.021 1.00 95.06 280 ASN A N 1
ATOM 2196 C CA . ASN A 1 280 ? -11.487 -1.156 0.339 1.00 95.06 280 ASN A CA 1
ATOM 2197 C C . ASN A 1 280 ? -10.006 -0.824 0.257 1.00 95.06 280 ASN A C 1
ATOM 2199 O O . ASN A 1 280 ? -9.209 -1.340 1.032 1.00 95.06 280 ASN A O 1
ATOM 2203 N N . GLY A 1 281 ? -9.623 0.005 -0.700 1.00 94.50 281 GLY A N 1
ATOM 2204 C CA . GLY A 1 281 ? -8.228 0.289 -0.972 1.00 94.50 281 GLY A CA 1
ATOM 2205 C C . GLY A 1 281 ? -7.782 1.666 -0.508 1.00 94.50 281 GLY A C 1
ATOM 2206 O O . GLY A 1 281 ? -8.468 2.665 -0.751 1.00 94.50 281 GLY A O 1
ATOM 2207 N N . MET A 1 282 ? -6.550 1.732 -0.013 1.00 93.81 282 MET A N 1
ATOM 2208 C CA . MET A 1 282 ? -5.798 2.970 0.153 1.00 93.81 282 MET A CA 1
ATOM 2209 C C . MET A 1 282 ? -4.331 2.803 -0.241 1.00 93.81 282 MET A C 1
ATOM 2211 O O . MET A 1 282 ? -3.774 1.706 -0.244 1.00 93.81 282 MET A O 1
ATOM 2215 N N . LYS A 1 283 ? -3.695 3.928 -0.537 1.00 93.62 283 LYS A N 1
ATOM 2216 C CA . LYS A 1 283 ? -2.255 4.045 -0.697 1.00 93.62 283 LYS A CA 1
ATOM 2217 C C . LYS A 1 283 ? -1.679 4.747 0.525 1.00 93.62 283 LYS A C 1
ATOM 2219 O O . LYS A 1 283 ? -2.199 5.792 0.909 1.00 93.62 283 LYS A O 1
ATOM 2224 N N . VAL A 1 284 ? -0.584 4.239 1.077 1.00 94.81 284 VAL A N 1
ATOM 2225 C CA . VAL A 1 284 ? 0.176 4.922 2.134 1.00 94.81 284 VAL A CA 1
ATOM 2226 C C . VAL A 1 284 ? 1.595 5.160 1.620 1.00 94.81 284 VAL A C 1
ATOM 2228 O O . VAL A 1 284 ? 2.338 4.212 1.390 1.00 94.81 284 VAL A O 1
ATOM 2231 N N . SER A 1 285 ? 1.959 6.421 1.375 1.00 93.00 285 SER A N 1
ATOM 2232 C CA . SER A 1 285 ? 3.280 6.813 0.863 1.00 93.00 285 SER A CA 1
ATOM 2233 C C . SER A 1 285 ? 4.117 7.419 1.982 1.00 93.00 285 SER A C 1
ATOM 2235 O O . SER A 1 285 ? 3.789 8.493 2.476 1.00 93.00 285 SER A O 1
ATOM 2237 N N . VAL A 1 286 ? 5.198 6.757 2.379 1.00 94.31 286 VAL A N 1
ATOM 2238 C CA . VAL A 1 286 ? 5.947 7.115 3.592 1.00 94.31 286 VAL A CA 1
ATOM 2239 C C . VAL A 1 286 ? 7.200 7.917 3.262 1.00 94.31 286 VAL A C 1
ATOM 2241 O O . VAL A 1 286 ? 7.953 7.570 2.341 1.00 94.31 286 VAL A O 1
ATOM 2244 N N . ALA A 1 287 ? 7.429 8.990 4.018 1.00 92.81 287 ALA A N 1
ATOM 2245 C CA . ALA A 1 287 ? 8.577 9.874 3.851 1.00 92.81 287 ALA A CA 1
ATOM 2246 C C . ALA A 1 287 ? 9.916 9.128 3.984 1.00 92.81 287 ALA A C 1
ATOM 2248 O O . ALA A 1 287 ? 10.073 8.195 4.779 1.00 92.81 287 ALA A O 1
ATOM 2249 N N . ASN A 1 288 ? 10.916 9.559 3.212 1.00 92.12 288 ASN A N 1
ATOM 2250 C CA . ASN A 1 288 ? 12.239 8.935 3.219 1.00 92.12 288 ASN A CA 1
ATOM 2251 C C . ASN A 1 288 ? 12.950 9.053 4.573 1.00 92.12 288 ASN A C 1
ATOM 2253 O O . ASN A 1 288 ? 13.641 8.123 4.970 1.00 92.12 288 ASN A O 1
ATOM 2257 N N . SER A 1 289 ? 12.756 10.159 5.297 1.00 93.12 289 SER A N 1
ATOM 2258 C CA . SER A 1 289 ? 13.314 10.366 6.642 1.00 93.12 289 SER A CA 1
ATOM 2259 C C . SER A 1 289 ? 12.890 9.275 7.633 1.00 93.12 289 SER A C 1
ATOM 2261 O O . SER A 1 289 ? 13.686 8.880 8.481 1.00 93.12 289 SER A O 1
ATOM 2263 N N . ILE A 1 290 ? 11.672 8.748 7.481 1.00 95.94 290 ILE A N 1
ATOM 2264 C CA . ILE A 1 290 ? 11.139 7.646 8.288 1.00 95.94 290 ILE A CA 1
ATOM 2265 C C . ILE A 1 290 ? 11.703 6.312 7.789 1.00 95.94 290 ILE A C 1
ATOM 2267 O O . ILE A 1 290 ? 12.302 5.572 8.561 1.00 95.94 290 ILE A O 1
ATOM 2271 N N . ARG A 1 291 ? 11.577 6.017 6.486 1.00 94.44 291 ARG A N 1
ATOM 2272 C CA . ARG A 1 291 ? 12.017 4.734 5.894 1.00 94.44 291 ARG A CA 1
ATOM 2273 C C . ARG A 1 291 ? 13.529 4.492 5.980 1.00 94.44 291 ARG A C 1
ATOM 2275 O O . ARG A 1 291 ? 13.970 3.346 5.985 1.00 94.44 291 ARG A O 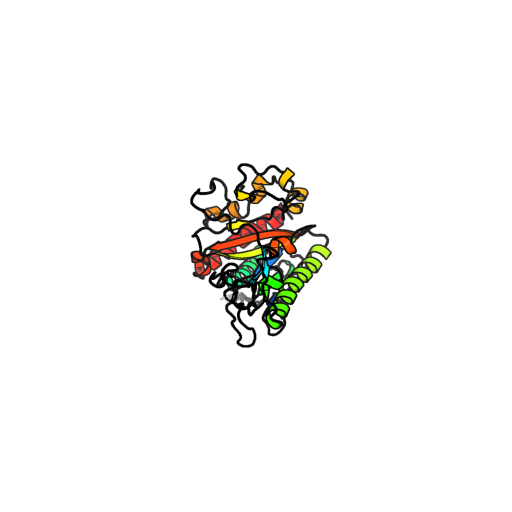1
ATOM 2282 N N . ALA A 1 292 ? 14.337 5.550 5.995 1.00 93.19 292 ALA A N 1
ATOM 2283 C CA . ALA A 1 292 ? 15.795 5.457 6.071 1.00 93.19 292 ALA A CA 1
ATOM 2284 C C . ALA A 1 292 ? 16.321 5.270 7.507 1.00 93.19 292 ALA A C 1
ATOM 2286 O O . ALA A 1 292 ? 17.504 4.988 7.687 1.00 93.19 292 ALA A O 1
ATOM 2287 N N . ASN A 1 293 ? 15.467 5.416 8.524 1.00 95.62 293 ASN A N 1
ATOM 2288 C CA . ASN A 1 293 ? 15.830 5.268 9.928 1.00 95.62 293 ASN A CA 1
ATOM 2289 C C . ASN A 1 293 ? 15.075 4.077 10.528 1.00 95.62 293 ASN A C 1
ATOM 2291 O O . ASN A 1 293 ? 13.857 4.108 10.655 1.00 95.62 293 ASN A O 1
ATOM 2295 N N . THR A 1 294 ? 15.793 3.028 10.929 1.00 95.44 294 THR A N 1
ATOM 2296 C CA . THR A 1 294 ? 15.177 1.782 11.416 1.00 95.44 294 THR A CA 1
ATOM 2297 C C . THR A 1 294 ? 14.310 1.978 12.661 1.00 95.44 294 THR A C 1
ATOM 2299 O O . THR A 1 294 ? 13.278 1.320 12.788 1.00 95.44 294 THR A O 1
ATOM 2302 N N . VAL A 1 295 ? 14.680 2.905 13.553 1.00 97.38 295 VAL A N 1
ATOM 2303 C CA . VAL A 1 295 ? 13.901 3.229 14.758 1.00 97.38 295 VAL A CA 1
ATOM 2304 C C . VAL A 1 295 ? 12.602 3.930 14.373 1.00 97.38 295 VAL A C 1
ATOM 2306 O O . VAL A 1 295 ? 11.532 3.479 14.776 1.00 97.38 295 VAL A O 1
ATOM 2309 N N . LEU A 1 296 ? 12.675 4.975 13.541 1.00 97.81 296 LEU A N 1
ATOM 2310 C CA . LEU A 1 296 ? 11.479 5.691 13.078 1.00 97.81 296 LEU A CA 1
ATOM 2311 C C . LEU A 1 296 ? 10.574 4.794 12.229 1.00 97.81 296 LEU A C 1
ATOM 2313 O O . LEU A 1 296 ? 9.362 4.839 12.388 1.00 97.81 296 LEU A O 1
ATOM 2317 N N . MET A 1 297 ? 11.142 3.951 11.365 1.00 97.44 297 MET A N 1
ATOM 2318 C CA . MET A 1 297 ? 10.396 2.976 10.567 1.00 97.44 297 MET A CA 1
ATOM 2319 C C . MET A 1 297 ? 9.620 2.004 11.459 1.00 97.44 297 MET A C 1
ATOM 2321 O O . MET A 1 297 ? 8.450 1.744 11.198 1.00 97.44 297 MET A O 1
ATOM 2325 N N . THR A 1 298 ? 10.250 1.510 12.528 1.00 98.12 298 THR A N 1
ATOM 2326 C CA . THR A 1 298 ? 9.606 0.619 13.504 1.00 98.12 298 THR A CA 1
ATOM 2327 C C . THR A 1 298 ? 8.468 1.327 14.238 1.00 98.12 298 THR A C 1
ATOM 2329 O O . THR A 1 298 ? 7.370 0.788 14.339 1.00 98.12 298 THR A O 1
ATOM 2332 N N . GLN A 1 299 ? 8.703 2.553 14.717 1.00 98.56 299 GLN A N 1
ATOM 2333 C CA . GLN A 1 299 ? 7.679 3.357 15.393 1.00 98.56 299 GLN A CA 1
ATOM 2334 C C . GLN A 1 299 ? 6.507 3.683 14.458 1.00 98.56 299 GLN A C 1
ATOM 2336 O O . GLN A 1 299 ? 5.349 3.572 14.850 1.00 98.56 299 GLN A O 1
ATOM 2341 N N . PHE A 1 300 ? 6.801 4.025 13.202 1.00 98.56 300 PHE A N 1
ATOM 2342 C CA . PHE A 1 300 ? 5.791 4.295 12.184 1.00 98.56 300 PHE A CA 1
ATOM 2343 C C . PHE A 1 300 ? 4.968 3.048 11.869 1.00 98.56 300 PHE A C 1
ATOM 2345 O O . PHE A 1 300 ? 3.745 3.120 11.810 1.00 98.56 300 PHE A O 1
ATOM 2352 N N . ALA A 1 301 ? 5.622 1.899 11.691 1.00 98.69 301 ALA A N 1
ATOM 2353 C CA . ALA A 1 301 ? 4.957 0.624 11.460 1.00 98.69 301 ALA A CA 1
ATOM 2354 C C . ALA A 1 301 ? 4.043 0.232 12.631 1.00 98.69 301 ALA A C 1
ATOM 2356 O O . ALA A 1 301 ? 2.927 -0.228 12.397 1.00 98.69 301 ALA A O 1
ATOM 2357 N N . ASP A 1 302 ? 4.482 0.449 13.876 1.00 98.69 302 ASP A N 1
ATOM 2358 C CA . ASP A 1 302 ? 3.672 0.181 15.069 1.00 98.69 302 ASP A CA 1
ATOM 2359 C C . ASP A 1 302 ? 2.446 1.098 15.157 1.00 98.69 302 ASP A C 1
ATOM 2361 O O . ASP A 1 302 ? 1.335 0.626 15.417 1.00 98.69 302 ASP A O 1
ATOM 2365 N N . LYS A 1 303 ? 2.622 2.392 14.860 1.00 98.69 303 LYS A N 1
ATOM 2366 C CA . LYS A 1 303 ? 1.516 3.352 14.839 1.00 98.69 303 LYS A CA 1
ATOM 2367 C C . LYS A 1 303 ? 0.530 3.073 13.705 1.00 98.69 303 LYS A C 1
ATOM 2369 O O . LYS A 1 303 ? -0.682 3.109 13.913 1.00 98.69 303 LYS A O 1
ATOM 2374 N N . LEU A 1 304 ? 1.030 2.718 12.521 1.00 98.75 304 LEU A N 1
ATOM 2375 C CA . LEU A 1 304 ? 0.184 2.348 11.387 1.00 98.75 304 LEU A CA 1
ATOM 2376 C C . LEU A 1 304 ? -0.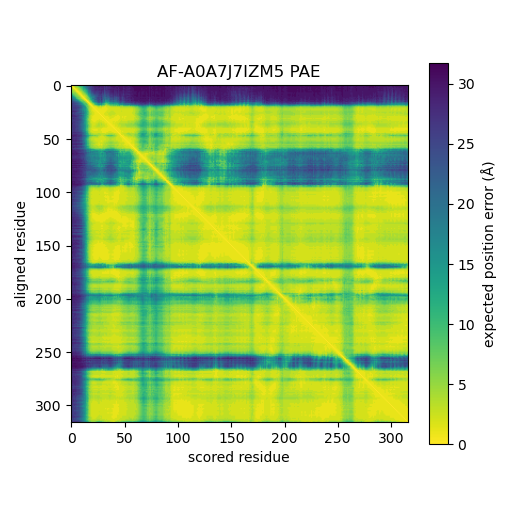596 1.064 11.681 1.00 98.75 304 LEU A C 1
ATOM 2378 O O . LEU A 1 304 ? -1.772 0.971 11.338 1.00 98.75 304 LEU A O 1
ATOM 2382 N N . ALA A 1 305 ? 0.027 0.098 12.359 1.00 98.75 305 ALA A N 1
ATOM 2383 C CA . ALA A 1 305 ? -0.644 -1.095 12.860 1.00 98.75 305 ALA A CA 1
ATOM 2384 C C . ALA A 1 305 ? -1.767 -0.765 13.846 1.00 98.75 305 ALA A C 1
ATOM 2386 O O . ALA A 1 305 ? -2.847 -1.337 13.726 1.00 98.75 305 ALA A O 1
ATOM 2387 N N . GLU A 1 306 ? -1.559 0.174 14.770 1.00 98.69 306 GLU A N 1
ATOM 2388 C CA . GLU A 1 306 ? -2.612 0.657 15.669 1.00 98.69 306 GLU A CA 1
ATOM 2389 C C . GLU A 1 306 ? -3.782 1.289 14.893 1.00 98.69 306 GLU A C 1
ATOM 2391 O O . GLU A 1 306 ? -4.934 0.901 15.093 1.00 98.69 306 GLU A O 1
ATOM 2396 N N . ALA A 1 307 ? -3.495 2.198 13.956 1.00 98.50 307 ALA A N 1
ATOM 2397 C CA . ALA A 1 307 ? -4.519 2.868 13.153 1.00 98.50 307 ALA A CA 1
ATOM 2398 C C . ALA A 1 307 ? -5.316 1.886 12.273 1.00 98.50 307 ALA A C 1
ATOM 2400 O O . ALA A 1 307 ? -6.540 1.972 12.168 1.00 98.50 307 ALA A O 1
ATOM 2401 N N . VAL A 1 308 ? -4.634 0.914 11.664 1.00 98.38 308 VAL A N 1
ATOM 2402 C CA . VAL A 1 308 ? -5.273 -0.109 10.828 1.00 98.38 308 VAL A CA 1
ATOM 2403 C C . VAL A 1 308 ? -6.072 -1.094 11.671 1.00 98.38 308 VAL A C 1
ATOM 2405 O O . VAL A 1 308 ? -7.174 -1.461 11.270 1.00 98.38 308 VAL A O 1
ATOM 2408 N N . LYS A 1 309 ? -5.588 -1.473 12.858 1.00 98.00 309 LYS A N 1
ATOM 2409 C CA . LYS A 1 309 ? -6.377 -2.272 13.801 1.00 98.00 309 LYS A CA 1
ATOM 2410 C C . LYS A 1 309 ? -7.664 -1.544 14.192 1.00 98.00 309 LYS A C 1
ATOM 2412 O O . LYS A 1 309 ? -8.725 -2.157 14.166 1.00 98.00 309 LYS A O 1
ATOM 2417 N N . PHE A 1 310 ? -7.592 -0.241 14.477 1.00 97.94 310 PHE A N 1
ATOM 2418 C CA . PHE A 1 310 ? -8.781 0.568 14.758 1.00 97.94 310 PHE A CA 1
ATOM 2419 C C . PHE A 1 310 ? -9.792 0.499 13.605 1.00 97.94 310 PHE A C 1
ATOM 2421 O O . PHE A 1 310 ? -10.969 0.244 13.845 1.00 97.94 310 PHE A O 1
ATOM 2428 N N . TRP A 1 311 ? -9.348 0.660 12.355 1.00 96.56 311 TRP A N 1
ATOM 2429 C CA . TRP A 1 311 ? -10.224 0.523 11.185 1.00 96.56 311 TRP A CA 1
ATOM 2430 C C . TRP A 1 311 ? -10.823 -0.881 11.063 1.00 96.56 311 TRP A C 1
ATOM 2432 O O . TRP A 1 311 ? -12.006 -1.014 10.763 1.00 96.56 311 TRP A O 1
ATOM 2442 N N . VAL A 1 312 ? -10.032 -1.926 11.316 1.00 95.06 312 VAL A N 1
ATOM 2443 C CA . VAL A 1 312 ? -10.511 -3.314 11.285 1.00 95.06 312 VAL A CA 1
ATOM 2444 C C . VAL A 1 312 ? -11.565 -3.577 12.361 1.00 95.06 312 VAL A C 1
ATOM 2446 O O . VAL A 1 312 ? -12.543 -4.249 12.070 1.00 95.06 312 VAL A O 1
ATOM 2449 N N . ASP A 1 313 ? -11.400 -3.046 13.572 1.00 95.00 313 ASP A N 1
ATOM 2450 C CA . ASP A 1 313 ? -12.346 -3.274 14.671 1.00 95.00 313 ASP A CA 1
ATOM 2451 C C . ASP A 1 313 ? -13.642 -2.457 14.527 1.00 95.00 313 ASP A C 1
ATOM 2453 O O . ASP A 1 313 ? -14.689 -2.881 15.013 1.00 95.00 313 ASP A O 1
ATOM 2457 N N . ASN A 1 314 ? -13.570 -1.267 13.917 1.00 94.88 314 ASN A N 1
ATOM 2458 C CA . ASN A 1 314 ? -14.674 -0.303 13.934 1.00 94.88 314 ASN A CA 1
ATOM 2459 C C . ASN A 1 314 ? -15.391 -0.157 12.587 1.00 94.88 314 ASN A C 1
ATOM 2461 O O . ASN A 1 314 ? -16.553 0.245 12.577 1.00 94.88 314 ASN A O 1
ATOM 2465 N N . TYR A 1 315 ? -14.728 -0.447 11.461 1.00 92.81 315 TYR A N 1
ATOM 2466 C CA . TYR A 1 315 ? -15.254 -0.161 10.118 1.00 92.81 315 TYR A CA 1
ATOM 2467 C C . TYR A 1 315 ? -15.377 -1.388 9.199 1.00 92.81 315 TYR A C 1
ATOM 2469 O O . TYR A 1 315 ? -15.961 -1.255 8.122 1.00 92.81 315 TYR A O 1
ATOM 2477 N N . LEU A 1 316 ? -14.838 -2.560 9.574 1.00 89.12 316 LEU A N 1
ATOM 2478 C CA . LEU A 1 316 ? -14.792 -3.772 8.733 1.00 89.12 316 LEU A CA 1
ATOM 2479 C C . LEU A 1 316 ? -15.358 -5.011 9.417 1.00 89.12 316 LEU A C 1
ATOM 2481 O O . LEU A 1 316 ? -15.901 -5.880 8.696 1.00 89.12 316 LEU A O 1
#

Organism: Bugula neritina (NCBI:txid10212)

Radius of gyration: 21.61 Å; Cα contacts (8 Å, |Δi|>4): 675; chains: 1; bounding box: 44×52×98 Å